Protein AF-Q4UJN3-F1 (afdb_monomer_lite)

Organism: Rickettsia felis (strain ATCC VR-1525 / URRWXCal2) (NCBI:txid315456)

Sequence (294 aa):
MFKRSLFILLLLAASLVKAEIIEVDSLNKIKQDFKENYNKNYVPQDLLVVTVLDEFLFKSLVPIGEQIDKDIYLTLTPLLRNINKNSKAIYIDQLILTNDSYKKELQESDFPNFVNEMSNSKIPIIAVNDGFTGNFNNIPKFEIWFADYLKKNFNIDFSNSFPNNNYIIFNNLDSFANTYPVFYKGILTSNNISKAEMMLNFLIQVGFMPKAFIIISNNIELLKSMEFQLNSYSSNILFIGYHYNNKNTPENKDAAYYTKIINDLISQINKIKRNNPPLKTNKIKDKNPYDKNQ

Foldseek 3Di:
DPDPDDDPPPPPPPDPQLEDEAEDQDVVVVVVCCVPPVVVPDQQLLEEEEEECPVQFWDDPDPPDPQDDPVLNVLCVVLVVLLVPQPLNLQLVVVLVPDPVRDTDTPHLCVLVVQVVSLVSLRQYAYEYQHAFADKPPRGTSLVVVQVCCCPPRVHFNLSRCVVPQKDFPPVDDADLQGGWMRHRRYTHHRPNDRLVSVVVVCVVSVRDHQEYEYEDLDPVSLVSNSVVVVVVDVRYRYYHHNHDHPDNDDPDGSVVVVVVSVVSSVVSVVMDDDHPHHDPDPDDDDDPPPPPD

Radius of gyration: 21.92 Å; chains: 1; bounding box: 83×50×48 Å

Secondary structure (DSSP, 8-state):
-----SSSTTSS-S----EEEEEES-HHHHHHHIIIIIHHHS-GGGEEEEEE-TTTSB--SS--STTS-HHHHHHHHHHHHHHHH-GGGGGHHHHHHH-TTS---BSSTTHHHHHHHHHHTT--EEEEE----S-BTTBS-HHHHHHHHHHHHH----TTS-GGGSEEE-TTSPPBTTB--EEETTEEE-TTS-HHHHHHHHHHHHT---SEEEEEES-HHHHHHHHHHHHHH-TTPEEEEEEE---PPPP---HHHHHHHHHHHHHHHHH----PPPPP--------TT----

Structure (mmCIF, N/CA/C/O backbone):
data_AF-Q4UJN3-F1
#
_entry.id   AF-Q4UJN3-F1
#
loop_
_atom_site.group_PDB
_atom_site.id
_atom_site.type_symbol
_atom_site.label_atom_id
_atom_site.label_alt_id
_atom_site.label_comp_id
_atom_site.label_asym_id
_atom_site.label_entity_id
_atom_site.label_seq_id
_atom_site.pdbx_PDB_ins_code
_atom_site.Cartn_x
_atom_site.Cartn_y
_atom_site.Cartn_z
_atom_site.occupancy
_atom_site.B_iso_or_equiv
_atom_site.auth_seq_id
_atom_site.auth_comp_id
_atom_site.auth_asym_id
_atom_site.auth_atom_id
_atom_site.pdbx_PDB_model_num
ATOM 1 N N . MET A 1 1 ? -61.832 -8.558 23.904 1.00 43.41 1 MET A N 1
ATOM 2 C CA . MET A 1 1 ? -61.107 -9.403 22.924 1.00 43.41 1 MET A CA 1
ATOM 3 C C . MET A 1 1 ? -60.319 -8.496 21.975 1.00 43.41 1 MET A C 1
ATOM 5 O O . MET A 1 1 ? -60.815 -8.146 20.914 1.00 43.41 1 MET A O 1
ATOM 9 N N . PHE A 1 2 ? -59.121 -8.048 22.363 1.00 40.72 2 PHE A N 1
ATOM 10 C CA . PHE A 1 2 ? -58.248 -7.290 21.457 1.00 40.72 2 PHE A CA 1
ATOM 11 C C . PHE A 1 2 ? -57.531 -8.280 20.536 1.00 40.72 2 PHE A C 1
ATOM 13 O O . PHE A 1 2 ? -56.656 -9.025 20.979 1.00 40.72 2 PHE A O 1
ATOM 20 N N . LYS A 1 3 ? -57.949 -8.336 19.266 1.00 43.28 3 LYS A N 1
ATOM 21 C CA . LYS A 1 3 ? -57.297 -9.145 18.233 1.00 43.28 3 LYS A CA 1
ATOM 22 C C . LYS A 1 3 ? -55.912 -8.560 17.943 1.00 43.28 3 LYS A C 1
ATOM 24 O O . LYS A 1 3 ? -55.761 -7.609 17.187 1.00 43.28 3 LYS A O 1
ATOM 29 N N . ARG A 1 4 ? -54.912 -9.153 18.596 1.00 45.84 4 ARG A N 1
ATOM 30 C CA . ARG A 1 4 ? -53.492 -9.098 18.247 1.00 45.84 4 ARG A CA 1
ATOM 31 C C . ARG A 1 4 ? -53.293 -9.762 16.887 1.00 45.84 4 ARG A C 1
ATOM 33 O O . ARG A 1 4 ? -53.160 -10.977 16.822 1.00 45.84 4 ARG A O 1
ATOM 40 N N . SER A 1 5 ? -53.254 -8.989 15.817 1.00 49.41 5 SER A N 1
ATOM 41 C CA . SER A 1 5 ? -52.600 -9.417 14.580 1.00 49.41 5 SER A CA 1
ATOM 42 C C . SER A 1 5 ? -52.475 -8.224 13.651 1.00 49.41 5 SER A C 1
ATOM 44 O O . SER A 1 5 ? -53.474 -7.554 13.417 1.00 49.41 5 SER A O 1
ATOM 46 N N . LEU A 1 6 ? -51.276 -8.054 13.090 1.00 49.97 6 LEU A N 1
ATOM 47 C CA . LEU A 1 6 ? -50.942 -7.239 11.914 1.00 49.97 6 LEU A CA 1
ATOM 48 C C . LEU A 1 6 ? -50.109 -5.966 12.153 1.00 49.97 6 LEU A C 1
ATOM 50 O O . LEU A 1 6 ? -50.375 -4.931 11.560 1.00 49.97 6 LEU A O 1
ATOM 54 N N . PHE A 1 7 ? 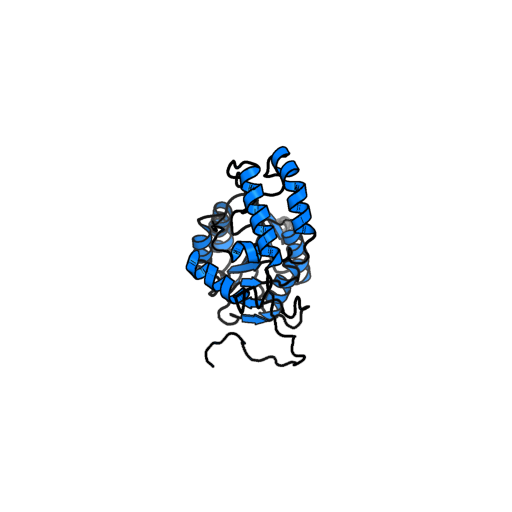-49.037 -6.063 12.947 1.00 49.84 7 PHE A N 1
ATOM 55 C CA . PHE A 1 7 ? -47.928 -5.091 12.876 1.00 49.84 7 PHE A CA 1
ATOM 56 C C . PHE A 1 7 ? -46.528 -5.734 12.864 1.00 49.84 7 PHE A C 1
ATOM 58 O O . PHE A 1 7 ? -45.542 -5.081 13.177 1.00 49.84 7 PHE A O 1
ATOM 65 N N . ILE A 1 8 ? -46.414 -7.018 12.495 1.00 52.91 8 ILE A N 1
ATOM 66 C CA . ILE A 1 8 ? -45.109 -7.711 12.407 1.00 52.91 8 ILE A CA 1
ATOM 67 C C . ILE A 1 8 ? -44.553 -7.741 10.968 1.00 52.91 8 ILE A C 1
ATOM 69 O O . ILE A 1 8 ? -43.403 -8.106 10.760 1.00 52.91 8 ILE A O 1
ATOM 73 N N . LEU A 1 9 ? -45.295 -7.274 9.957 1.00 49.09 9 LEU A N 1
ATOM 74 C CA . LEU A 1 9 ? -44.853 -7.382 8.557 1.00 49.09 9 LEU A CA 1
ATOM 75 C C . LEU A 1 9 ? -44.182 -6.129 7.962 1.00 49.09 9 LEU A C 1
ATOM 77 O O . LEU A 1 9 ? -44.129 -6.008 6.744 1.00 49.09 9 LEU A O 1
ATOM 81 N N . LEU A 1 10 ? -43.655 -5.212 8.783 1.00 47.06 10 LEU A N 1
ATOM 82 C CA . LEU A 1 10 ? -42.795 -4.116 8.292 1.00 47.06 10 LEU A CA 1
ATOM 83 C C . LEU A 1 10 ? -41.311 -4.266 8.683 1.00 47.06 10 LEU A C 1
ATOM 85 O O . LEU A 1 10 ? -40.503 -3.402 8.365 1.00 47.06 10 LEU A O 1
ATOM 89 N N . LEU A 1 11 ? -40.939 -5.365 9.351 1.00 48.44 11 LEU A N 1
ATOM 90 C CA . LEU A 1 11 ? -39.581 -5.607 9.867 1.00 48.44 11 LEU A CA 1
ATOM 91 C C . LEU A 1 11 ? -38.663 -6.399 8.914 1.00 48.44 11 LEU A C 1
ATOM 93 O O . LEU A 1 11 ? -37.524 -6.674 9.268 1.00 48.44 11 LEU A O 1
ATOM 97 N N . LEU A 1 12 ? -39.119 -6.759 7.709 1.00 49.16 12 LEU A N 1
ATOM 98 C CA . LEU A 1 12 ? -38.368 -7.632 6.787 1.00 49.16 12 LEU A CA 1
ATOM 99 C C . LEU A 1 12 ? -37.711 -6.922 5.591 1.00 49.16 12 LEU A C 1
ATOM 101 O O . LEU A 1 12 ? -37.126 -7.591 4.747 1.00 49.16 12 LEU A O 1
ATOM 105 N N . ALA A 1 13 ? -37.756 -5.589 5.526 1.00 45.84 13 ALA A N 1
ATOM 106 C CA . ALA A 1 13 ? -37.106 -4.826 4.454 1.00 45.84 13 ALA A CA 1
ATOM 107 C C . ALA A 1 13 ? -36.131 -3.749 4.957 1.00 45.84 13 ALA A C 1
ATOM 109 O O . ALA A 1 13 ? -35.743 -2.878 4.182 1.00 45.84 13 ALA A O 1
ATOM 110 N N . ALA A 1 14 ? -35.688 -3.816 6.220 1.00 50.25 14 ALA A N 1
ATOM 111 C CA . ALA A 1 14 ? -34.415 -3.197 6.579 1.00 50.25 14 ALA A CA 1
ATOM 112 C C . ALA A 1 14 ? -33.335 -4.006 5.855 1.00 50.25 14 ALA A C 1
ATOM 114 O O . ALA A 1 14 ? -32.912 -5.069 6.306 1.00 50.25 14 ALA A O 1
ATOM 115 N N . SER A 1 15 ? -33.025 -3.551 4.647 1.00 51.31 15 SER A N 1
ATOM 116 C CA . SER A 1 15 ? -31.989 -4.058 3.768 1.00 51.31 15 SER A CA 1
ATOM 117 C C . SER A 1 15 ? -30.767 -4.451 4.586 1.00 51.31 15 SER A C 1
ATOM 119 O O . SER A 1 15 ? -30.144 -3.603 5.225 1.00 51.31 15 SER A O 1
ATOM 121 N N . LEU A 1 16 ? -30.439 -5.742 4.562 1.00 60.53 16 LEU A N 1
ATOM 122 C CA . LEU A 1 16 ? -29.159 -6.289 4.998 1.00 60.53 16 LEU A CA 1
ATOM 123 C C . LEU A 1 16 ? -28.068 -5.747 4.060 1.00 60.53 16 LEU A C 1
ATOM 125 O O . LEU A 1 16 ? -27.527 -6.497 3.250 1.00 60.53 16 LEU A O 1
ATOM 129 N N . VAL A 1 17 ? -27.796 -4.441 4.091 1.00 63.06 17 VAL A N 1
ATOM 130 C CA . VAL A 1 17 ? -26.653 -3.858 3.389 1.00 63.06 17 VAL A CA 1
ATOM 131 C C . VAL A 1 17 ? -25.425 -4.428 4.085 1.00 63.06 17 VAL A C 1
ATOM 133 O O . VAL A 1 17 ? -25.071 -4.020 5.185 1.00 63.06 17 VAL A O 1
ATOM 136 N N . LYS A 1 18 ? -24.858 -5.480 3.490 1.00 83.44 18 LYS A N 1
ATOM 137 C CA . LYS A 1 18 ? -23.637 -6.146 3.965 1.00 83.44 18 LYS A CA 1
ATOM 138 C C . LYS A 1 18 ? -22.380 -5.506 3.402 1.00 83.44 18 LYS A C 1
ATOM 140 O O . LYS A 1 18 ? -21.288 -5.827 3.851 1.00 83.44 18 LYS A O 1
ATOM 145 N N . ALA A 1 19 ? -22.547 -4.637 2.418 1.00 89.69 19 ALA A N 1
ATOM 146 C CA . ALA A 1 19 ? -21.474 -3.959 1.742 1.00 89.69 19 ALA A CA 1
ATOM 147 C C . ALA A 1 19 ? -21.943 -2.580 1.298 1.00 89.69 19 ALA A C 1
ATOM 149 O O . ALA A 1 19 ? -23.032 -2.446 0.740 1.00 89.69 19 ALA A O 1
ATOM 150 N N . GLU A 1 20 ? -21.112 -1.575 1.528 1.00 94.31 20 GLU A N 1
ATOM 151 C CA . GLU A 1 20 ? -21.306 -0.236 0.992 1.00 94.31 20 GLU A CA 1
ATOM 152 C C . GLU A 1 20 ? -19.963 0.310 0.510 1.00 94.31 20 GLU A C 1
ATOM 154 O O . GLU A 1 20 ? -18.938 0.131 1.170 1.00 94.31 20 GLU A O 1
ATOM 159 N N . ILE A 1 21 ? -19.963 0.976 -0.646 1.00 96.12 21 ILE A N 1
ATOM 160 C CA . ILE A 1 21 ? -18.812 1.737 -1.128 1.00 96.12 21 ILE A CA 1
ATOM 161 C C . ILE A 1 21 ? -19.204 3.211 -1.173 1.00 96.12 21 ILE A C 1
ATOM 163 O O . ILE A 1 21 ? -20.101 3.599 -1.919 1.00 96.12 21 ILE A O 1
ATOM 167 N N . ILE A 1 22 ? -18.514 4.023 -0.379 1.00 95.88 22 ILE A N 1
ATOM 168 C CA . ILE A 1 22 ? -18.793 5.439 -0.155 1.00 95.88 22 ILE A CA 1
ATOM 169 C C . ILE A 1 22 ? -17.683 6.255 -0.812 1.00 95.88 22 ILE A C 1
ATOM 171 O O . ILE A 1 22 ? -16.506 6.084 -0.492 1.00 95.88 22 ILE A O 1
ATOM 175 N N . GLU A 1 23 ? -18.037 7.163 -1.719 1.00 95.62 23 GLU A N 1
ATOM 176 C CA . GLU A 1 23 ? -17.069 8.113 -2.269 1.00 95.62 23 GLU A CA 1
ATOM 177 C C . GLU A 1 23 ? -16.783 9.232 -1.260 1.00 95.62 23 GLU A C 1
ATOM 179 O O . GLU A 1 23 ? -17.694 9.860 -0.716 1.00 95.62 23 GLU A O 1
ATOM 184 N N . VAL A 1 24 ? -15.501 9.496 -1.019 1.00 94.75 24 VAL A N 1
ATOM 185 C CA . VAL A 1 24 ? -15.031 10.555 -0.122 1.00 94.75 24 VAL A CA 1
ATOM 186 C C . VAL A 1 24 ? -13.855 11.295 -0.749 1.00 94.75 24 VAL A C 1
ATOM 188 O O . VAL A 1 24 ? -13.033 10.713 -1.447 1.00 94.75 24 VAL A O 1
ATOM 191 N N . ASP A 1 25 ? -13.756 12.591 -0.475 1.00 90.44 25 ASP A N 1
ATOM 192 C CA . ASP A 1 25 ? -12.706 13.483 -0.990 1.00 90.44 25 ASP A CA 1
ATOM 193 C C . ASP A 1 25 ? -11.692 13.904 0.087 1.00 90.44 25 ASP A C 1
ATOM 195 O O . ASP A 1 25 ? -10.735 14.615 -0.210 1.00 90.44 25 ASP A O 1
ATOM 199 N N . SER A 1 26 ? -11.918 13.506 1.342 1.00 92.19 26 SER A N 1
ATOM 200 C CA . SER A 1 26 ? -11.125 13.947 2.486 1.00 92.19 26 SER A CA 1
ATOM 201 C C . SER A 1 26 ? -11.185 12.963 3.646 1.00 92.19 26 SER A C 1
ATOM 203 O O . SER A 1 26 ? -12.214 12.339 3.927 1.00 92.19 26 SER A O 1
ATOM 205 N N . LEU A 1 27 ? -10.078 12.874 4.382 1.00 93.50 27 LEU A N 1
ATOM 206 C CA . LEU A 1 27 ? -9.971 12.038 5.577 1.00 93.50 27 LEU A CA 1
ATOM 207 C C . LEU A 1 27 ? -10.912 12.499 6.704 1.00 93.50 27 LEU A C 1
ATOM 209 O O . LEU A 1 27 ? -11.359 11.694 7.522 1.00 93.50 27 LEU A O 1
ATOM 213 N N . ASN A 1 28 ? -11.266 13.785 6.728 1.00 93.56 28 ASN A N 1
ATOM 214 C CA . ASN A 1 28 ? -12.187 14.352 7.713 1.00 93.56 28 ASN A CA 1
ATOM 215 C C . ASN A 1 28 ? -13.597 13.757 7.626 1.00 93.56 28 ASN A C 1
ATOM 217 O O . ASN A 1 28 ? -14.207 13.513 8.667 1.00 93.56 28 ASN A O 1
ATOM 221 N N . LYS A 1 29 ? -14.097 13.470 6.416 1.00 93.44 29 LYS A N 1
ATOM 222 C CA . LYS A 1 29 ? -15.395 12.798 6.237 1.00 93.44 29 LYS A CA 1
ATOM 223 C C . LYS A 1 29 ? -15.379 11.396 6.840 1.00 93.44 29 LYS A C 1
ATOM 225 O O . LYS A 1 29 ? -16.303 11.028 7.556 1.00 93.44 29 LYS A O 1
ATOM 230 N N . ILE A 1 30 ? -14.284 10.663 6.640 1.00 95.94 30 ILE A N 1
ATOM 231 C CA . ILE A 1 30 ? -14.081 9.343 7.248 1.00 95.94 30 ILE A CA 1
ATOM 232 C C . ILE A 1 30 ? -14.065 9.473 8.779 1.00 95.94 30 ILE A C 1
ATOM 234 O O . ILE A 1 30 ? -14.809 8.783 9.467 1.00 95.94 30 ILE A O 1
ATOM 238 N N . LYS A 1 31 ? -13.288 10.412 9.340 1.00 95.56 31 LYS A N 1
ATOM 239 C CA . LYS A 1 31 ? -13.258 10.668 10.795 1.00 95.56 31 LYS A CA 1
ATOM 240 C C . LYS A 1 31 ? -14.639 10.971 11.378 1.00 95.56 31 LYS A C 1
ATOM 242 O O . LYS A 1 31 ? -14.952 10.512 12.478 1.00 95.56 31 LYS A O 1
ATOM 247 N N . GLN A 1 32 ? -15.439 11.771 10.679 1.00 95.12 32 GLN A N 1
ATOM 248 C CA . GLN A 1 32 ? -16.797 12.096 11.098 1.00 95.12 32 GLN A CA 1
ATOM 249 C C . GLN A 1 32 ? -17.674 10.841 11.125 1.00 95.12 32 GLN A C 1
ATOM 251 O O . GLN A 1 32 ? -18.329 10.591 12.135 1.00 95.12 32 GLN A O 1
ATOM 256 N N . ASP A 1 33 ? -17.601 10.008 10.087 1.00 94.94 33 ASP A N 1
ATOM 257 C CA . ASP A 1 33 ? -18.363 8.761 10.007 1.00 94.94 33 ASP A CA 1
ATOM 258 C C . ASP A 1 33 ? -18.010 7.785 11.149 1.00 94.94 33 ASP A C 1
ATOM 260 O O . ASP A 1 33 ? -18.888 7.221 11.804 1.00 94.94 33 ASP A O 1
ATOM 264 N N . PHE A 1 34 ? -16.729 7.682 11.523 1.00 94.94 34 PHE A N 1
ATOM 265 C CA . PHE A 1 34 ? -16.321 6.930 12.719 1.00 94.94 34 PHE A CA 1
ATOM 266 C C . PHE A 1 34 ? -16.949 7.444 14.010 1.00 94.94 34 PHE A C 1
ATOM 268 O O . PHE A 1 34 ? -17.402 6.646 14.832 1.00 94.94 34 PHE A O 1
ATOM 275 N N . LYS A 1 35 ? -17.010 8.762 14.202 1.00 92.81 35 LYS A N 1
ATOM 276 C CA . LYS A 1 35 ? -17.623 9.356 15.399 1.00 92.81 35 LYS A CA 1
ATOM 277 C C . LYS A 1 35 ? -19.137 9.166 15.419 1.00 92.81 35 LYS A C 1
ATOM 279 O O . LYS A 1 35 ? -19.718 8.981 16.490 1.00 92.81 35 LYS A O 1
ATOM 284 N N . GLU A 1 36 ? -19.779 9.246 14.262 1.00 92.56 36 GLU A N 1
ATOM 285 C CA . GLU A 1 36 ? -21.233 9.235 14.155 1.00 92.56 36 GLU A CA 1
ATOM 286 C C . GLU A 1 36 ? -21.818 7.825 14.146 1.00 92.56 36 GLU A C 1
ATOM 288 O O . GLU A 1 36 ? -22.835 7.622 14.816 1.00 92.56 36 GLU A O 1
ATOM 293 N N . ASN A 1 37 ? -21.146 6.878 13.482 1.00 91.75 37 ASN A N 1
ATOM 294 C CA . ASN A 1 37 ? -21.685 5.562 13.154 1.00 91.75 37 ASN A CA 1
ATOM 295 C C . ASN A 1 37 ? -20.882 4.400 13.753 1.00 91.75 37 ASN A C 1
ATOM 297 O O . ASN A 1 37 ? -21.481 3.544 14.403 1.00 91.75 37 ASN A O 1
ATOM 301 N N . TYR A 1 38 ? -19.553 4.339 13.623 1.00 93.62 38 TYR A N 1
ATOM 302 C CA . TYR A 1 38 ? -18.825 3.144 14.093 1.00 93.62 38 TYR A CA 1
ATOM 303 C C . TYR A 1 38 ? -18.608 3.130 15.609 1.00 93.62 38 TYR A C 1
ATOM 305 O O . TYR A 1 38 ? -18.984 2.165 16.273 1.00 93.62 38 TYR A O 1
ATOM 313 N N . ASN A 1 39 ? -18.105 4.223 16.186 1.00 90.94 39 ASN A N 1
ATOM 314 C CA . ASN A 1 39 ? -17.771 4.294 17.615 1.00 90.94 39 ASN A CA 1
ATOM 315 C C . ASN A 1 39 ? -18.992 4.170 18.540 1.00 90.94 39 ASN A C 1
ATOM 317 O O . ASN A 1 39 ? -18.838 3.878 19.724 1.00 90.94 39 ASN A O 1
ATOM 321 N N . LYS A 1 40 ? -20.203 4.416 18.024 1.00 91.06 40 LYS A N 1
ATOM 322 C CA . LYS A 1 40 ? -21.454 4.274 18.786 1.00 91.06 40 LYS A CA 1
ATOM 323 C C . LYS A 1 40 ? -22.043 2.869 18.712 1.00 91.06 40 LYS A C 1
ATOM 325 O O . LYS A 1 40 ? -22.718 2.456 19.650 1.00 91.06 40 LYS A O 1
ATOM 330 N N . ASN A 1 41 ? -21.817 2.163 17.605 1.00 92.44 41 ASN A N 1
ATOM 331 C CA . ASN A 1 41 ? -22.517 0.917 17.293 1.00 92.44 41 ASN A CA 1
ATOM 332 C C . ASN A 1 41 ? -21.636 -0.333 17.435 1.00 92.44 41 ASN A C 1
ATOM 334 O O . ASN A 1 41 ? -22.164 -1.442 17.495 1.00 92.44 41 ASN A O 1
ATOM 338 N N . TYR A 1 42 ? -20.314 -0.169 17.522 1.00 95.62 42 TYR A N 1
ATOM 339 C CA . TYR A 1 42 ? -19.355 -1.267 17.614 1.00 95.62 42 TYR A CA 1
ATOM 340 C C . TYR A 1 42 ? -18.405 -1.068 18.791 1.00 95.62 42 TYR A C 1
ATOM 342 O O . TYR A 1 42 ? -17.971 0.048 19.079 1.00 95.62 42 TYR A O 1
ATOM 350 N N . VAL A 1 43 ? -18.033 -2.166 19.456 1.00 96.44 43 VAL A N 1
ATOM 351 C CA . VAL A 1 43 ? -16.858 -2.141 20.335 1.00 96.44 43 VAL A CA 1
ATOM 352 C C . VAL A 1 43 ? -15.587 -2.162 19.477 1.00 96.44 43 VAL A C 1
ATOM 354 O O . VAL A 1 43 ? -15.611 -2.740 18.392 1.00 96.44 43 VAL A O 1
ATOM 357 N N . PRO A 1 44 ? -14.456 -1.587 19.925 1.00 96.25 44 PRO A N 1
ATOM 358 C CA . PRO A 1 44 ? -13.271 -1.438 19.075 1.00 96.25 44 PRO A CA 1
ATOM 359 C C . PRO A 1 44 ? -12.760 -2.734 18.429 1.00 96.25 44 PRO A C 1
ATOM 361 O O . PRO A 1 44 ? -12.318 -2.713 17.287 1.00 96.25 44 PRO A O 1
ATOM 364 N N . GLN A 1 45 ? -12.854 -3.870 19.128 1.00 95.12 45 GLN A N 1
ATOM 365 C CA . GLN A 1 45 ? -12.399 -5.176 18.627 1.00 95.12 45 GLN A CA 1
ATOM 366 C C . GLN A 1 45 ? -13.307 -5.774 17.542 1.00 95.12 45 GLN A C 1
ATOM 368 O O . GLN A 1 45 ? -12.898 -6.713 16.865 1.00 95.12 45 GLN A O 1
ATOM 373 N N . ASP A 1 46 ? -14.519 -5.244 17.365 1.00 96.81 46 ASP A N 1
ATOM 374 C CA . ASP A 1 46 ? -15.420 -5.648 16.284 1.00 96.81 46 ASP A CA 1
ATOM 375 C C . ASP A 1 46 ? -15.040 -5.002 14.939 1.00 96.81 46 ASP A C 1
ATOM 377 O O . ASP A 1 46 ? -15.619 -5.349 13.909 1.00 96.81 46 ASP A O 1
ATOM 381 N N . LEU A 1 47 ? -14.096 -4.059 14.934 1.00 98.00 47 LEU A N 1
ATOM 382 C CA . LEU A 1 47 ? -13.700 -3.287 13.762 1.00 98.00 47 LEU A CA 1
ATOM 383 C C . LEU A 1 47 ? -12.308 -3.703 13.275 1.00 98.00 47 LEU A C 1
ATOM 385 O O . LEU A 1 47 ? -11.429 -4.046 14.065 1.00 98.00 47 LEU A O 1
ATOM 389 N N . LEU A 1 48 ? -12.085 -3.601 11.967 1.00 98.12 48 LEU A N 1
ATOM 390 C CA . LEU A 1 48 ? -10.748 -3.538 11.381 1.00 98.12 48 LEU A CA 1
ATOM 391 C C . LEU A 1 48 ? -10.717 -2.477 10.297 1.00 98.12 48 LEU A C 1
ATOM 393 O O . LEU A 1 48 ? -11.487 -2.537 9.340 1.00 98.12 48 LEU A O 1
ATOM 397 N N . VAL A 1 49 ? -9.790 -1.539 10.444 1.00 98.44 49 VAL A N 1
ATOM 398 C CA . VAL A 1 49 ? -9.524 -0.495 9.460 1.00 98.44 49 VAL A CA 1
ATOM 399 C C . VAL A 1 49 ? -8.285 -0.873 8.662 1.00 98.44 49 VAL A C 1
ATOM 401 O O . VAL A 1 49 ? -7.242 -1.189 9.235 1.00 98.44 49 VAL A O 1
ATOM 404 N N . VAL A 1 50 ? -8.379 -0.822 7.338 1.00 98.56 50 VAL A N 1
ATOM 405 C CA . VAL A 1 50 ? -7.255 -1.059 6.434 1.00 98.56 50 VAL A CA 1
ATOM 406 C C . VAL A 1 50 ? -7.045 0.154 5.541 1.00 98.56 50 VAL A C 1
ATOM 408 O O . VAL A 1 50 ? -7.922 0.517 4.760 1.00 98.56 50 VAL A O 1
ATOM 411 N N . THR A 1 51 ? -5.869 0.775 5.619 1.00 98.12 51 THR A N 1
ATOM 412 C CA . THR A 1 51 ? -5.492 1.858 4.700 1.00 98.12 51 THR A CA 1
ATOM 413 C C . THR A 1 51 ? -4.587 1.321 3.603 1.00 98.12 51 THR A C 1
ATOM 415 O O . THR A 1 51 ? -3.485 0.838 3.878 1.00 98.12 51 THR A O 1
ATOM 418 N N . VAL A 1 52 ? -5.023 1.431 2.354 1.00 97.62 52 VAL A N 1
ATOM 419 C CA . VAL A 1 52 ? -4.163 1.168 1.196 1.00 97.62 52 VAL A CA 1
ATOM 420 C C . VAL A 1 52 ? -3.237 2.367 1.038 1.00 97.62 52 VAL A C 1
ATOM 422 O O . VAL A 1 52 ? -3.722 3.479 0.882 1.00 97.62 52 VAL A O 1
ATOM 425 N N . LEU A 1 53 ? -1.922 2.167 1.146 1.00 96.44 53 LEU A N 1
ATOM 426 C CA . LEU A 1 53 ? -0.958 3.276 1.162 1.00 96.44 53 LEU A CA 1
ATOM 427 C C . LEU A 1 53 ? -0.581 3.765 -0.237 1.00 96.44 53 LEU A C 1
ATOM 429 O O . LEU A 1 53 ? -0.234 4.937 -0.389 1.00 96.44 53 LEU A O 1
ATOM 433 N N . ASP A 1 54 ? -0.629 2.881 -1.234 1.00 91.94 54 ASP A N 1
ATOM 434 C CA . ASP A 1 54 ? -0.277 3.213 -2.617 1.00 91.94 54 ASP A CA 1
ATOM 435 C C . ASP A 1 54 ? -1.208 4.313 -3.132 1.00 91.94 54 ASP A C 1
ATOM 437 O O . ASP A 1 54 ? -2.420 4.229 -2.938 1.00 91.94 54 ASP A O 1
ATOM 441 N N . GLU A 1 55 ? -0.635 5.361 -3.730 1.00 86.44 55 GLU A N 1
ATOM 442 C CA . GLU A 1 55 ? -1.344 6.541 -4.266 1.00 86.44 55 GLU A CA 1
ATOM 443 C C . GLU A 1 55 ? -2.217 7.334 -3.263 1.00 86.44 55 GLU A C 1
ATOM 445 O O . GLU A 1 55 ? -2.759 8.384 -3.603 1.00 86.44 55 GLU A O 1
ATOM 450 N N . PHE A 1 56 ? -2.317 6.883 -2.012 1.00 90.88 56 PHE A N 1
ATOM 451 C CA . PHE A 1 56 ? -3.049 7.543 -0.933 1.00 90.88 56 PHE A CA 1
ATOM 452 C C . PHE A 1 56 ? -2.120 8.275 0.037 1.00 90.88 56 PHE A C 1
ATOM 454 O O . PHE A 1 56 ? -2.447 9.361 0.503 1.00 90.88 56 PHE A O 1
ATOM 461 N N . LEU A 1 57 ? -0.971 7.682 0.382 1.00 94.12 57 LEU A N 1
ATOM 462 C CA . LEU A 1 57 ? -0.150 8.163 1.492 1.00 94.12 57 LEU A CA 1
ATOM 463 C C . LEU A 1 57 ? 0.627 9.439 1.149 1.00 94.12 57 LEU A C 1
ATOM 465 O O . LEU A 1 57 ? 0.604 10.404 1.914 1.00 94.12 57 LEU A O 1
ATOM 469 N N . PHE A 1 58 ? 1.339 9.434 0.022 1.00 92.75 58 PHE A N 1
ATOM 470 C CA . PHE A 1 58 ? 2.214 10.527 -0.397 1.00 92.75 58 PHE A CA 1
ATOM 471 C C . PHE A 1 58 ? 1.696 11.193 -1.667 1.00 92.75 58 PHE A C 1
ATOM 473 O O . PHE A 1 58 ? 1.166 10.523 -2.552 1.00 92.75 58 PHE A O 1
ATOM 480 N N . LYS A 1 59 ? 1.927 12.503 -1.790 1.00 89.75 59 LYS A N 1
ATOM 481 C CA . LYS A 1 59 ? 1.716 13.221 -3.049 1.00 89.75 59 LYS A CA 1
ATOM 482 C C . LYS A 1 59 ? 2.590 12.622 -4.149 1.00 89.75 59 LYS A C 1
ATOM 484 O O . LYS A 1 59 ? 3.765 12.320 -3.920 1.00 89.75 59 LYS A O 1
ATOM 489 N N . SER A 1 60 ? 2.036 12.509 -5.354 1.00 86.81 60 SER A N 1
ATOM 490 C CA . SER A 1 60 ? 2.791 12.010 -6.503 1.00 86.81 60 SER A CA 1
ATOM 491 C C . SER A 1 60 ? 3.923 12.965 -6.894 1.00 86.81 60 SER A C 1
ATOM 493 O O . SER A 1 60 ? 3.723 14.174 -7.014 1.00 86.81 60 SER A O 1
ATOM 495 N N . LEU A 1 61 ? 5.112 12.405 -7.140 1.00 85.88 61 LEU A N 1
ATOM 496 C CA . LEU A 1 61 ? 6.275 13.144 -7.641 1.00 85.88 61 LEU A CA 1
ATOM 497 C C . LEU A 1 61 ? 6.067 13.629 -9.088 1.00 85.88 61 LEU A C 1
ATOM 499 O O . LEU A 1 61 ? 6.534 14.704 -9.462 1.00 85.88 61 LEU A O 1
ATOM 503 N N . VAL A 1 62 ? 5.372 12.826 -9.900 1.00 81.19 62 VAL A N 1
ATOM 504 C CA . VAL A 1 62 ? 4.966 13.162 -11.268 1.00 81.19 62 VAL A CA 1
ATOM 505 C C . VAL A 1 62 ? 3.484 12.802 -11.402 1.00 81.19 62 VAL A C 1
ATOM 507 O O . VAL A 1 62 ? 3.160 11.615 -11.443 1.00 81.19 62 VAL A O 1
ATOM 510 N N . PRO A 1 63 ? 2.565 13.778 -11.462 1.00 75.62 63 PRO A N 1
ATOM 511 C CA . PRO A 1 63 ? 1.155 13.492 -11.687 1.00 75.62 63 PRO A CA 1
ATOM 512 C C . PRO A 1 63 ? 0.999 13.010 -13.133 1.00 75.62 63 PRO A C 1
ATOM 514 O O . PRO A 1 63 ? 1.045 13.804 -14.063 1.00 75.62 63 PRO A O 1
ATOM 517 N N . ILE A 1 64 ? 0.905 11.700 -13.354 1.00 67.88 64 ILE A N 1
ATOM 518 C CA . ILE A 1 64 ? 0.687 11.118 -14.686 1.00 67.88 64 ILE A CA 1
ATOM 519 C C . ILE A 1 64 ? -0.813 10.840 -14.848 1.00 67.88 64 ILE A C 1
ATOM 521 O O . ILE A 1 64 ? -1.467 10.415 -13.901 1.00 67.88 64 ILE A O 1
ATOM 525 N N . GLY A 1 65 ? -1.357 11.056 -16.050 1.00 66.94 65 GLY A N 1
ATOM 526 C CA . GLY A 1 65 ? -2.757 10.762 -16.386 1.00 66.94 65 GLY A CA 1
ATOM 527 C C . GLY A 1 65 ? -3.605 12.022 -16.550 1.00 66.94 65 GLY A C 1
ATOM 528 O O . GLY A 1 65 ? -3.120 13.027 -17.057 1.00 66.94 65 GLY A O 1
ATOM 529 N N . GLU A 1 66 ? -4.868 11.979 -16.121 1.00 61.06 66 GLU A N 1
ATOM 530 C CA . GLU A 1 66 ? -5.832 13.090 -16.276 1.00 61.06 66 GLU A CA 1
ATOM 531 C C . GLU A 1 66 ? -5.443 14.370 -15.521 1.00 61.06 66 GLU A C 1
ATOM 533 O O . GLU A 1 66 ? -6.039 15.423 -15.722 1.00 61.06 66 GLU A O 1
ATOM 538 N N . GLN A 1 67 ? -4.445 14.282 -14.644 1.00 70.56 67 GLN A N 1
ATOM 539 C CA . GLN A 1 67 ? -3.982 15.404 -13.840 1.00 70.56 67 GLN A CA 1
ATOM 540 C C . GLN A 1 67 ? -2.984 16.300 -14.584 1.00 70.56 67 GLN A C 1
ATOM 542 O O . GLN A 1 67 ? -2.812 17.445 -14.192 1.00 70.56 67 GLN A O 1
ATOM 547 N N . ILE A 1 68 ? -2.319 15.824 -15.639 1.00 79.44 68 ILE A N 1
ATOM 548 C CA . ILE A 1 68 ? -1.305 16.613 -16.348 1.00 79.44 68 ILE A CA 1
ATOM 549 C C . ILE A 1 68 ? -1.864 17.212 -17.634 1.00 79.44 68 ILE A C 1
ATOM 551 O O . ILE A 1 68 ? -2.668 16.591 -18.329 1.00 79.44 68 ILE A O 1
ATOM 555 N N . ASP A 1 69 ? -1.410 18.420 -17.966 1.00 84.06 69 ASP A N 1
ATOM 556 C CA . ASP A 1 69 ? -1.727 19.041 -19.247 1.00 84.06 69 ASP A CA 1
ATOM 557 C C . ASP A 1 69 ? -1.343 18.113 -20.414 1.00 84.06 69 ASP A C 1
ATOM 559 O O . ASP A 1 69 ? -0.295 17.453 -20.402 1.00 84.06 69 ASP A O 1
ATOM 563 N N . LYS A 1 70 ? -2.205 18.057 -21.432 1.00 86.94 70 LYS A N 1
ATOM 564 C CA . LYS A 1 70 ? -2.051 17.148 -22.571 1.00 86.94 70 LYS A CA 1
ATOM 565 C C . LYS A 1 70 ? -0.747 17.389 -23.336 1.00 86.94 70 LYS A C 1
ATOM 567 O O . LYS A 1 70 ? -0.109 16.418 -23.746 1.00 86.94 70 LYS A O 1
ATOM 572 N N . ASP A 1 71 ? -0.334 18.639 -23.515 1.00 89.00 71 ASP A N 1
ATOM 573 C CA . ASP A 1 71 ? 0.882 18.985 -24.255 1.00 89.00 71 ASP A CA 1
ATOM 574 C C . ASP A 1 71 ? 2.130 18.613 -23.450 1.00 89.00 71 ASP A C 1
ATOM 576 O O . ASP A 1 71 ? 3.109 18.082 -23.995 1.00 89.00 71 ASP A O 1
ATOM 580 N N . ILE A 1 72 ? 2.069 18.784 -22.126 1.00 89.00 72 ILE A N 1
ATOM 581 C CA . ILE A 1 72 ? 3.106 18.279 -21.225 1.00 89.00 72 ILE A CA 1
ATOM 582 C C . ILE A 1 72 ? 3.174 16.747 -21.313 1.00 89.00 72 ILE A C 1
ATOM 584 O O . ILE A 1 72 ? 4.253 16.197 -21.537 1.00 89.00 72 ILE A O 1
ATOM 588 N N . TYR A 1 73 ? 2.047 16.035 -21.221 1.00 89.50 73 TYR A N 1
ATOM 589 C CA . TYR A 1 73 ? 2.016 14.570 -21.322 1.00 89.50 73 TYR A CA 1
ATOM 590 C C . TYR A 1 73 ? 2.609 14.050 -22.641 1.00 89.50 73 TYR A C 1
ATOM 592 O O . TYR A 1 73 ? 3.409 13.106 -22.645 1.00 89.50 73 TYR A O 1
ATOM 600 N N . LEU A 1 74 ? 2.261 14.675 -23.769 1.00 90.94 74 LEU A N 1
ATOM 601 C CA . LEU A 1 74 ? 2.813 14.324 -25.080 1.00 90.94 74 LEU A CA 1
ATOM 602 C C . LEU A 1 74 ? 4.333 14.522 -25.126 1.00 90.94 74 LEU A C 1
ATOM 604 O O . LEU A 1 74 ? 5.042 13.658 -25.644 1.00 90.94 74 LEU A O 1
ATOM 608 N N . THR A 1 75 ? 4.837 15.594 -24.510 1.00 91.81 75 THR A N 1
ATOM 609 C CA . THR A 1 75 ? 6.279 15.857 -24.382 1.00 91.81 75 THR A CA 1
ATOM 610 C C . THR A 1 75 ? 6.989 14.774 -23.562 1.00 91.81 75 THR A C 1
ATOM 612 O O . THR A 1 75 ? 8.086 14.340 -23.913 1.00 91.81 75 THR A O 1
ATOM 615 N N . LEU A 1 76 ? 6.357 14.283 -22.492 1.00 92.00 76 LEU A N 1
ATOM 616 C CA . LEU A 1 76 ? 6.939 13.271 -21.603 1.00 92.00 76 LEU A CA 1
ATOM 617 C C . LEU A 1 76 ? 6.796 11.833 -22.129 1.00 92.00 76 LEU A C 1
ATOM 619 O O . LEU A 1 76 ? 7.552 10.949 -21.720 1.00 92.00 76 LEU A O 1
ATOM 623 N N . THR A 1 77 ? 5.865 11.578 -23.053 1.00 92.56 77 THR A N 1
ATOM 624 C CA . THR A 1 77 ? 5.525 10.234 -23.555 1.00 92.56 77 THR A CA 1
ATOM 625 C C . THR A 1 77 ? 6.740 9.400 -24.003 1.00 92.56 77 THR A C 1
ATOM 627 O O . THR A 1 77 ? 6.819 8.228 -23.617 1.00 92.56 77 THR A O 1
ATOM 630 N N . PRO A 1 78 ? 7.717 9.923 -24.775 1.00 94.38 78 PRO A N 1
ATOM 631 C CA . PRO A 1 78 ? 8.898 9.146 -25.161 1.00 94.38 78 PRO A CA 1
ATOM 632 C C . PRO A 1 78 ? 9.734 8.681 -23.961 1.00 94.38 78 PRO A C 1
ATOM 634 O O . PRO A 1 78 ? 10.230 7.553 -23.955 1.00 94.38 78 PRO A O 1
ATOM 637 N N . LEU A 1 79 ? 9.852 9.522 -22.930 1.00 93.62 79 LEU A N 1
ATOM 638 C CA . LEU A 1 79 ? 10.600 9.207 -21.715 1.00 93.62 79 LEU A CA 1
ATOM 639 C C . LEU A 1 79 ? 9.852 8.189 -20.845 1.00 93.62 79 LEU A C 1
ATOM 641 O O . LEU A 1 79 ? 10.456 7.224 -20.379 1.00 93.62 79 LEU A O 1
ATOM 645 N N . LEU A 1 80 ? 8.531 8.340 -20.700 1.00 92.31 80 LEU A N 1
ATOM 646 C CA . LEU A 1 80 ? 7.684 7.371 -19.993 1.00 92.31 80 LEU A CA 1
ATOM 647 C C . LEU A 1 80 ? 7.740 5.986 -20.656 1.00 92.31 80 LEU A C 1
ATOM 649 O O . LEU A 1 80 ? 7.865 4.967 -19.980 1.00 92.31 80 LEU A O 1
ATOM 653 N N . ARG A 1 81 ? 7.753 5.928 -21.995 1.00 93.38 81 ARG A N 1
ATOM 654 C CA . ARG A 1 81 ? 7.962 4.670 -22.735 1.00 93.38 81 ARG A CA 1
ATOM 655 C C . ARG A 1 81 ? 9.332 4.049 -22.465 1.00 93.38 81 ARG A C 1
ATOM 657 O O . ARG A 1 81 ? 9.437 2.826 -22.467 1.00 93.38 81 ARG A O 1
ATOM 664 N N . ASN A 1 82 ? 10.373 4.857 -22.264 1.00 92.88 82 ASN A N 1
ATOM 665 C CA . ASN A 1 82 ? 11.704 4.355 -21.920 1.00 92.88 82 ASN A CA 1
ATOM 666 C C . ASN A 1 82 ? 11.713 3.714 -20.524 1.00 92.88 82 ASN A C 1
ATOM 668 O O . ASN A 1 82 ? 12.228 2.608 -20.370 1.00 92.88 82 ASN A O 1
ATOM 672 N N . ILE A 1 83 ? 11.069 4.355 -19.540 1.00 93.06 83 ILE A N 1
ATOM 673 C CA . ILE A 1 83 ? 10.860 3.763 -18.209 1.00 93.06 83 ILE A CA 1
ATOM 674 C C . ILE A 1 83 ? 10.139 2.419 -18.339 1.00 93.06 83 ILE A C 1
ATOM 676 O O . ILE A 1 83 ? 10.663 1.409 -17.882 1.00 93.06 83 ILE A O 1
ATOM 680 N N . ASN A 1 84 ? 9.002 2.375 -19.037 1.00 91.94 84 ASN A N 1
ATOM 681 C CA . ASN A 1 84 ? 8.173 1.166 -19.122 1.00 91.94 84 ASN A CA 1
ATOM 682 C C . ASN A 1 84 ? 8.861 -0.022 -19.817 1.00 91.94 84 ASN A C 1
ATOM 684 O O . ASN A 1 84 ? 8.492 -1.169 -19.581 1.00 91.94 84 ASN A O 1
ATOM 688 N N . LYS A 1 85 ? 9.860 0.222 -20.675 1.00 94.50 85 LYS A N 1
ATOM 689 C CA . LYS A 1 85 ? 10.661 -0.844 -21.306 1.00 94.50 85 LYS A CA 1
ATOM 690 C C . LYS A 1 85 ? 11.709 -1.446 -20.369 1.00 94.50 85 LYS A C 1
ATOM 692 O O . LYS A 1 85 ? 12.252 -2.508 -20.668 1.00 94.50 85 LYS A O 1
ATOM 697 N N . ASN A 1 86 ? 12.034 -0.774 -19.270 1.00 94.25 86 ASN A N 1
ATOM 698 C CA . ASN A 1 86 ? 13.020 -1.246 -18.315 1.00 94.25 86 ASN A CA 1
ATOM 699 C C . ASN A 1 86 ? 12.377 -2.243 -17.346 1.00 94.25 86 ASN A C 1
ATOM 701 O O . ASN A 1 86 ? 11.497 -1.879 -16.573 1.00 94.25 86 ASN A O 1
ATOM 705 N N . SER A 1 87 ? 12.848 -3.490 -17.319 1.00 94.25 87 SER A N 1
ATOM 706 C CA . SER A 1 87 ? 12.298 -4.520 -16.423 1.00 94.25 87 SER A CA 1
ATOM 707 C C . SER A 1 87 ? 12.433 -4.182 -14.934 1.00 94.25 87 SER A C 1
ATOM 709 O O . SER A 1 87 ? 11.675 -4.699 -14.119 1.00 94.25 87 SER A O 1
ATOM 711 N N . LYS A 1 88 ? 13.364 -3.293 -14.560 1.00 95.81 88 LYS A N 1
ATOM 712 C CA . LYS A 1 88 ? 13.516 -2.803 -13.182 1.00 95.81 88 LYS A CA 1
ATOM 713 C C . LYS A 1 88 ? 12.538 -1.679 -12.825 1.00 95.81 88 LYS A C 1
ATOM 715 O O . LYS A 1 88 ? 12.494 -1.291 -11.660 1.00 95.81 88 LYS A O 1
ATOM 720 N N . ALA A 1 89 ? 11.762 -1.160 -13.780 1.00 95.19 89 ALA A N 1
ATOM 721 C CA . ALA A 1 89 ? 10.780 -0.105 -13.526 1.00 95.19 89 ALA A CA 1
ATOM 722 C C . ALA A 1 89 ? 9.667 -0.540 -12.566 1.00 95.19 89 ALA A C 1
ATOM 724 O O . ALA A 1 89 ? 9.080 0.311 -11.911 1.00 95.19 89 ALA A O 1
ATOM 725 N N . ILE A 1 90 ? 9.447 -1.848 -12.393 1.00 95.00 90 ILE A N 1
ATOM 726 C CA . ILE A 1 90 ? 8.537 -2.379 -11.368 1.00 95.00 90 ILE A CA 1
ATOM 727 C C . ILE A 1 90 ? 8.875 -1.884 -9.952 1.00 95.00 90 ILE A C 1
ATOM 729 O O . ILE A 1 90 ? 8.001 -1.828 -9.104 1.00 95.00 90 ILE A O 1
ATOM 733 N N . TYR A 1 91 ? 10.125 -1.491 -9.687 1.00 95.88 91 TYR A N 1
ATOM 734 C CA . TYR A 1 91 ? 10.570 -1.011 -8.378 1.00 95.88 91 TYR A CA 1
ATOM 735 C C . TYR A 1 91 ? 10.566 0.523 -8.243 1.00 95.88 91 TYR A C 1
ATOM 737 O O . TYR A 1 91 ? 11.213 1.061 -7.338 1.00 95.88 91 TYR A O 1
ATOM 745 N N . ILE A 1 92 ? 9.919 1.247 -9.161 1.00 94.31 92 ILE A N 1
ATOM 746 C CA . ILE A 1 92 ? 9.993 2.713 -9.217 1.00 94.31 92 ILE A CA 1
ATOM 747 C C . ILE A 1 92 ? 9.477 3.381 -7.936 1.00 94.31 92 ILE A C 1
ATOM 749 O O . ILE A 1 92 ? 10.115 4.315 -7.458 1.00 94.31 92 ILE A O 1
ATOM 753 N N . ASP A 1 93 ? 8.423 2.855 -7.313 1.00 93.56 93 ASP A N 1
ATOM 754 C CA . ASP A 1 93 ? 7.863 3.440 -6.089 1.00 93.56 93 ASP A CA 1
ATOM 755 C C . ASP A 1 93 ? 8.818 3.299 -4.901 1.00 93.56 93 ASP A C 1
ATOM 757 O O . ASP A 1 93 ? 9.064 4.260 -4.171 1.00 93.56 93 ASP A O 1
ATOM 761 N N . GLN A 1 94 ? 9.462 2.135 -4.753 1.00 95.88 94 GLN A N 1
ATOM 762 C CA . GLN A 1 94 ? 10.506 1.940 -3.741 1.00 95.88 94 GLN A CA 1
ATOM 763 C C . GLN A 1 94 ? 11.718 2.836 -4.006 1.00 95.88 94 GLN A C 1
ATOM 765 O O . GLN A 1 94 ? 12.320 3.361 -3.067 1.00 95.88 94 GLN A O 1
ATOM 770 N N . LEU A 1 95 ? 12.084 3.035 -5.276 1.00 96.44 95 LEU A N 1
ATOM 771 C CA . LEU A 1 95 ? 13.168 3.937 -5.653 1.00 96.44 95 LEU A CA 1
ATOM 772 C C . LEU A 1 95 ? 12.842 5.388 -5.276 1.00 96.44 95 LEU A C 1
ATOM 774 O O . LEU A 1 95 ? 13.661 6.042 -4.631 1.00 96.44 95 LEU A O 1
ATOM 778 N N . ILE A 1 96 ? 11.653 5.878 -5.637 1.00 94.94 96 ILE A N 1
ATOM 779 C CA . ILE A 1 96 ? 11.193 7.228 -5.290 1.00 94.94 96 ILE A CA 1
ATOM 780 C C . ILE A 1 96 ? 11.190 7.396 -3.771 1.00 94.94 96 ILE A C 1
ATOM 782 O O . ILE A 1 96 ? 11.749 8.362 -3.245 1.00 94.94 96 ILE A O 1
ATOM 786 N N . LEU A 1 97 ? 10.623 6.426 -3.053 1.00 95.50 97 LEU A N 1
ATOM 787 C CA . LEU A 1 97 ? 10.508 6.459 -1.601 1.00 95.50 97 LEU A CA 1
ATOM 788 C C . LEU A 1 97 ? 11.872 6.495 -0.893 1.00 95.50 97 LEU A C 1
ATOM 790 O O . LEU A 1 97 ? 12.039 7.217 0.088 1.00 95.50 97 LEU A O 1
ATOM 794 N N . THR A 1 98 ? 12.860 5.756 -1.393 1.00 96.44 98 THR A N 1
ATOM 795 C CA . THR A 1 98 ? 14.170 5.603 -0.732 1.00 96.44 98 THR A CA 1
ATOM 796 C C . THR A 1 98 ? 15.221 6.616 -1.173 1.00 96.44 98 THR A C 1
ATOM 798 O O . THR A 1 98 ? 16.272 6.703 -0.543 1.00 96.44 98 THR A O 1
ATOM 801 N N . ASN A 1 99 ? 14.974 7.393 -2.231 1.00 95.19 99 ASN A N 1
ATOM 802 C CA . ASN A 1 99 ? 15.892 8.447 -2.649 1.00 95.19 99 ASN A CA 1
ATOM 803 C C . ASN A 1 99 ? 15.572 9.781 -1.960 1.00 95.19 99 ASN A C 1
ATOM 805 O O . ASN A 1 99 ? 14.573 10.427 -2.274 1.00 95.19 99 ASN A O 1
ATOM 809 N N . ASP A 1 100 ? 16.462 10.225 -1.075 1.00 92.50 100 ASP A N 1
ATOM 810 C CA . ASP A 1 100 ? 16.343 11.474 -0.308 1.00 92.50 100 ASP A CA 1
ATOM 811 C C . ASP A 1 100 ? 16.301 12.752 -1.168 1.00 92.50 100 ASP A C 1
ATOM 813 O O . ASP A 1 100 ? 15.857 13.797 -0.698 1.00 92.50 100 ASP A O 1
ATOM 817 N N . SER A 1 101 ? 16.700 12.676 -2.443 1.00 92.88 101 SER A N 1
ATOM 818 C CA . SER A 1 101 ? 16.598 13.793 -3.398 1.00 92.88 101 SER A CA 1
ATOM 819 C C . SER A 1 101 ? 15.145 14.142 -3.736 1.00 92.88 101 SER A C 1
ATOM 821 O O . SER A 1 101 ? 14.857 15.263 -4.152 1.00 92.88 101 SER A O 1
ATOM 823 N N . TYR A 1 102 ? 14.222 13.193 -3.556 1.00 92.38 102 TYR A N 1
ATOM 824 C CA . TYR A 1 102 ? 12.791 13.425 -3.699 1.00 92.38 102 TYR A CA 1
ATOM 825 C C . TYR A 1 102 ? 12.196 13.669 -2.318 1.00 92.38 102 TYR A C 1
ATOM 827 O O . TYR A 1 102 ? 12.192 12.772 -1.472 1.00 92.38 102 TYR A O 1
ATOM 835 N N . LYS A 1 103 ? 11.691 14.879 -2.077 1.00 91.50 103 LYS A N 1
ATOM 836 C CA . LYS A 1 103 ? 10.994 15.218 -0.833 1.00 91.50 103 LYS A CA 1
ATOM 837 C C . LYS A 1 103 ? 9.637 14.513 -0.801 1.00 91.50 103 LYS A C 1
ATOM 839 O O . LYS A 1 103 ? 8.892 14.572 -1.773 1.00 91.50 103 LYS A O 1
ATOM 844 N N . LYS A 1 104 ? 9.322 13.852 0.315 1.00 93.56 104 LYS A N 1
ATOM 845 C CA . LYS A 1 104 ? 8.042 13.159 0.515 1.00 93.56 104 LYS A CA 1
ATOM 846 C C . LYS A 1 104 ? 7.118 14.083 1.281 1.00 93.56 104 LYS A C 1
ATOM 848 O O . LYS A 1 104 ? 7.506 14.633 2.311 1.00 93.56 104 LYS A O 1
ATOM 853 N N . GLU A 1 105 ? 5.904 14.229 0.782 1.00 92.69 105 GLU A N 1
ATOM 854 C CA . GLU A 1 105 ? 4.848 14.987 1.438 1.00 92.69 105 GLU A CA 1
ATOM 855 C C . GLU A 1 105 ? 3.618 14.105 1.536 1.00 92.69 105 GLU A C 1
ATOM 857 O O . GLU A 1 105 ? 3.263 13.441 0.562 1.00 92.69 105 GLU A O 1
ATOM 862 N N . LEU A 1 106 ? 2.983 14.088 2.705 1.00 94.06 106 LEU A N 1
ATOM 863 C CA . LEU A 1 106 ? 1.728 13.372 2.877 1.00 94.06 106 LEU A CA 1
ATOM 864 C C . LEU A 1 106 ? 0.646 14.008 2.001 1.00 94.06 106 LEU A C 1
ATOM 866 O O . LEU A 1 106 ? 0.580 15.234 1.881 1.00 94.06 106 LEU A O 1
ATOM 870 N N . GLN A 1 107 ? -0.201 13.167 1.413 1.00 90.62 107 GLN A N 1
ATOM 871 C CA . GLN A 1 107 ? -1.395 13.613 0.693 1.00 90.62 107 GLN A CA 1
ATOM 872 C C . GLN A 1 107 ? -2.348 14.343 1.651 1.00 90.62 107 GLN A C 1
ATOM 874 O O . GLN A 1 107 ? -2.844 15.418 1.329 1.00 90.62 107 GLN A O 1
ATOM 879 N N . GLU A 1 108 ? -2.539 13.769 2.842 1.00 92.00 108 GLU A N 1
ATOM 880 C CA . GLU A 1 108 ? -3.320 14.316 3.951 1.00 92.00 108 GLU A CA 1
ATOM 881 C C . GLU A 1 108 ? -2.396 14.552 5.145 1.00 92.00 108 GLU A C 1
ATOM 883 O O . GLU A 1 108 ? -1.883 13.607 5.751 1.00 92.00 108 GLU A O 1
ATOM 888 N N . SER A 1 109 ? -2.182 15.815 5.513 1.00 93.25 109 SER A N 1
ATOM 889 C CA . SER A 1 109 ? -1.301 16.172 6.635 1.00 93.25 109 SER A CA 1
ATOM 890 C C . SER A 1 109 ? -1.787 15.621 7.980 1.00 93.25 109 SER A C 1
ATOM 892 O O . SER A 1 109 ? -0.975 15.403 8.876 1.00 93.25 109 SER A O 1
ATOM 894 N N . ASP A 1 110 ? -3.089 15.357 8.112 1.00 94.62 110 ASP A N 1
ATOM 895 C CA . ASP A 1 110 ? -3.728 14.856 9.332 1.00 94.62 110 ASP A CA 1
ATOM 896 C C . ASP A 1 110 ? -3.793 13.315 9.410 1.00 94.62 110 ASP A C 1
ATOM 898 O O . ASP A 1 110 ? -4.317 12.748 10.374 1.00 94.62 110 ASP A O 1
ATOM 902 N N . PHE A 1 111 ? -3.235 12.603 8.421 1.00 97.06 111 PHE A N 1
ATOM 903 C CA . PHE A 1 111 ? -3.197 11.137 8.423 1.00 97.06 111 PHE A CA 1
ATOM 904 C C . PHE A 1 111 ? -2.503 10.521 9.657 1.00 97.06 111 PHE A C 1
ATOM 906 O O . PHE A 1 111 ? -3.051 9.572 10.223 1.00 97.06 111 PHE A O 1
ATOM 913 N N . PRO A 1 112 ? -1.377 11.054 10.173 1.00 98.19 112 PRO A N 1
ATOM 914 C CA . PRO A 1 112 ? -0.775 10.542 11.406 1.00 98.19 112 PRO A CA 1
ATOM 915 C C . PRO A 1 112 ? -1.724 10.636 12.606 1.00 98.19 112 PRO A C 1
ATOM 917 O O . PRO A 1 112 ? -1.819 9.705 13.403 1.00 98.19 112 PRO A O 1
ATOM 920 N N . ASN A 1 113 ? -2.484 11.730 12.716 1.00 97.44 113 ASN A N 1
ATOM 921 C CA . ASN A 1 113 ? -3.472 11.888 13.781 1.00 97.44 113 ASN A CA 1
ATOM 922 C C . ASN A 1 113 ? -4.630 10.908 13.620 1.00 97.44 113 ASN A C 1
ATOM 924 O O . ASN A 1 113 ? -5.083 10.359 14.614 1.00 97.44 113 ASN A O 1
ATOM 928 N N . PHE A 1 114 ? -5.079 10.637 12.391 1.00 97.62 114 PHE A N 1
ATOM 929 C CA . PHE A 1 114 ? -6.077 9.595 12.137 1.00 97.62 114 PHE A CA 1
ATOM 930 C C . PHE A 1 114 ? -5.623 8.222 12.649 1.00 97.62 114 PHE A C 1
ATOM 932 O O . PHE A 1 114 ? -6.357 7.576 13.394 1.00 97.62 114 PHE A O 1
ATOM 939 N N . VAL A 1 115 ? -4.397 7.802 12.317 1.00 98.19 115 VAL A N 1
ATOM 940 C CA . VAL A 1 115 ? -3.843 6.524 12.798 1.00 98.19 115 VAL A CA 1
ATOM 941 C C . VAL A 1 115 ? -3.743 6.512 14.329 1.00 98.19 115 VAL A C 1
ATOM 943 O O . VAL A 1 115 ? -4.150 5.540 14.969 1.00 98.19 115 VAL A O 1
ATOM 946 N N . ASN A 1 116 ? -3.290 7.616 14.930 1.00 97.44 116 ASN A N 1
ATOM 947 C CA . ASN A 1 116 ? -3.202 7.756 16.385 1.00 97.44 116 ASN A CA 1
ATOM 948 C C . ASN A 1 116 ? -4.578 7.734 17.074 1.00 97.44 116 ASN A C 1
ATOM 950 O O . ASN A 1 116 ? -4.719 7.103 18.118 1.00 97.44 116 ASN A O 1
ATOM 954 N N . GLU A 1 117 ? -5.603 8.379 16.510 1.00 96.38 117 GLU A N 1
ATOM 955 C CA . GLU A 1 117 ? -6.978 8.360 17.029 1.00 96.38 117 GLU A CA 1
ATOM 956 C C . GLU A 1 117 ? -7.552 6.936 17.044 1.00 96.38 117 GLU A C 1
ATOM 958 O O . GLU A 1 117 ? -8.125 6.520 18.057 1.00 96.38 117 GLU A O 1
ATOM 963 N N . MET A 1 118 ? -7.341 6.164 15.971 1.00 96.88 118 MET A N 1
ATOM 964 C CA . MET A 1 118 ? -7.752 4.756 15.907 1.00 96.88 118 MET A CA 1
ATOM 965 C C . MET A 1 118 ? -7.015 3.914 16.949 1.00 96.88 118 MET A C 1
ATOM 967 O O . MET A 1 118 ? -7.651 3.226 17.752 1.00 96.88 118 MET A O 1
ATOM 971 N N . SER A 1 119 ? -5.685 4.042 17.012 1.00 95.19 119 SER A N 1
ATOM 972 C CA . SER A 1 119 ? -4.857 3.323 17.986 1.00 95.19 119 SER A CA 1
ATOM 973 C C . SER A 1 119 ? -5.254 3.650 19.432 1.00 95.19 119 SER A C 1
ATOM 975 O O . SER A 1 119 ? -5.377 2.744 20.254 1.00 95.19 119 SER A O 1
ATOM 977 N N . ASN A 1 120 ? -5.488 4.924 19.760 1.00 95.19 120 ASN A N 1
ATOM 978 C CA . ASN A 1 120 ? -5.899 5.359 21.102 1.00 95.19 120 ASN A CA 1
ATOM 979 C C . ASN A 1 120 ? -7.302 4.864 21.465 1.00 95.19 120 ASN A C 1
ATOM 981 O O . ASN A 1 120 ? -7.568 4.536 22.622 1.00 95.19 120 ASN A O 1
ATOM 985 N N . SER A 1 121 ? -8.180 4.747 20.468 1.00 95.31 121 SER A N 1
ATOM 986 C CA . SER A 1 121 ? -9.512 4.153 20.615 1.00 95.31 121 SER A CA 1
ATOM 987 C C . SER A 1 121 ? -9.478 2.621 20.663 1.00 95.31 121 SER A C 1
ATOM 989 O O . SER A 1 121 ? -10.525 1.992 20.791 1.00 95.31 121 SER A O 1
ATOM 991 N N . LYS A 1 122 ? -8.284 2.009 20.591 1.00 95.69 122 LYS A N 1
ATOM 992 C CA . LYS A 1 122 ? -8.061 0.555 20.528 1.00 95.69 122 LYS A CA 1
ATOM 993 C C . LYS A 1 122 ? -8.738 -0.114 19.327 1.00 95.69 122 LYS A C 1
ATOM 995 O O . LYS A 1 122 ? -9.011 -1.312 19.380 1.00 95.69 122 LYS A O 1
ATOM 1000 N N . ILE A 1 123 ? -9.021 0.655 18.276 1.00 97.44 123 ILE A N 1
ATOM 1001 C CA . ILE A 1 123 ? -9.553 0.152 17.012 1.00 97.44 123 ILE A CA 1
ATOM 1002 C C . ILE A 1 123 ? -8.365 -0.390 16.210 1.00 97.44 123 ILE A C 1
ATOM 1004 O O . ILE A 1 123 ? -7.438 0.376 15.929 1.00 97.44 123 ILE A O 1
ATOM 1008 N N . PRO A 1 124 ? -8.356 -1.683 15.840 1.00 97.88 124 PRO A N 1
ATOM 1009 C CA . PRO A 1 124 ? -7.317 -2.238 14.987 1.00 97.88 124 PRO A CA 1
ATOM 1010 C C . PRO A 1 124 ? -7.259 -1.505 13.644 1.00 97.88 124 PRO A C 1
ATOM 1012 O O . PRO A 1 124 ? -8.233 -1.469 12.891 1.00 97.88 124 PRO A O 1
ATOM 1015 N N . ILE A 1 125 ? -6.092 -0.945 13.338 1.00 98.44 125 ILE A N 1
ATOM 1016 C CA . ILE A 1 125 ? -5.773 -0.320 12.056 1.00 98.44 125 ILE A CA 1
ATOM 1017 C C . ILE A 1 125 ? -4.486 -0.911 11.482 1.00 98.44 125 ILE A C 1
ATOM 1019 O O . ILE A 1 125 ? -3.449 -0.948 12.145 1.00 98.44 125 ILE A O 1
ATOM 1023 N N . ILE A 1 126 ? -4.544 -1.381 10.244 1.00 98.62 126 ILE A N 1
ATOM 1024 C CA . ILE A 1 126 ? -3.379 -1.864 9.503 1.00 98.62 126 ILE A CA 1
ATOM 1025 C C . ILE A 1 126 ? -3.269 -1.128 8.178 1.00 98.62 126 ILE A C 1
ATOM 1027 O O . ILE A 1 126 ? -4.212 -0.492 7.708 1.00 98.62 126 ILE A O 1
ATOM 1031 N N . ALA A 1 127 ? -2.109 -1.247 7.558 1.00 98.56 127 ALA A N 1
ATOM 1032 C CA . ALA A 1 127 ? -1.859 -0.714 6.239 1.00 98.56 127 ALA A CA 1
ATOM 1033 C C . ALA A 1 127 ? -1.523 -1.832 5.256 1.00 98.56 127 ALA A C 1
ATOM 1035 O O . ALA A 1 127 ? -0.966 -2.857 5.645 1.00 98.56 127 ALA A O 1
ATOM 1036 N N . VAL A 1 128 ? -1.812 -1.619 3.976 1.00 98.50 128 VAL A N 1
ATOM 1037 C CA . VAL A 1 128 ? -1.399 -2.514 2.890 1.00 98.50 128 VAL A CA 1
ATOM 1038 C C . VAL A 1 128 ? -0.750 -1.715 1.761 1.00 98.50 128 VAL A C 1
ATOM 1040 O O . VAL A 1 128 ? -1.155 -0.585 1.495 1.00 98.50 128 VAL A O 1
ATOM 1043 N N . ASN A 1 129 ? 0.278 -2.279 1.127 1.00 97.50 129 ASN A N 1
ATOM 1044 C CA . ASN A 1 129 ? 0.966 -1.675 -0.017 1.00 97.50 129 ASN A CA 1
ATOM 1045 C C . ASN A 1 129 ? 1.430 -2.727 -1.041 1.00 97.50 129 ASN A C 1
ATOM 1047 O O . ASN A 1 129 ? 1.633 -3.892 -0.680 1.00 97.50 129 ASN A O 1
ATOM 1051 N N . ASP A 1 130 ? 1.653 -2.284 -2.280 1.00 95.06 130 ASP A N 1
ATOM 1052 C CA . ASP A 1 130 ? 2.142 -3.093 -3.411 1.00 95.06 130 ASP A CA 1
ATOM 1053 C C . ASP A 1 130 ? 3.675 -3.229 -3.471 1.00 95.06 130 ASP A C 1
ATOM 1055 O O . ASP A 1 130 ? 4.245 -3.701 -4.456 1.00 95.06 130 ASP A O 1
ATOM 1059 N N . GLY A 1 131 ? 4.378 -2.827 -2.413 1.00 94.81 131 GLY A N 1
ATOM 1060 C CA . GLY A 1 131 ? 5.831 -2.890 -2.349 1.00 94.81 131 GLY A CA 1
ATOM 1061 C C . GLY A 1 131 ? 6.394 -4.315 -2.373 1.00 94.81 131 GLY A C 1
ATOM 1062 O O . GLY A 1 131 ? 5.707 -5.315 -2.149 1.00 94.81 131 GLY A O 1
ATOM 1063 N N . PHE A 1 132 ? 7.709 -4.399 -2.587 1.00 96.94 132 PHE A N 1
ATOM 1064 C CA . PHE A 1 132 ? 8.457 -5.657 -2.572 1.00 96.94 132 PHE A CA 1
ATOM 1065 C C . PHE A 1 132 ? 9.295 -5.789 -1.302 1.00 96.94 132 PHE A C 1
ATOM 1067 O O . PHE A 1 132 ? 9.977 -4.848 -0.883 1.00 96.94 132 PHE A O 1
ATOM 1074 N N . THR A 1 133 ? 9.303 -6.983 -0.716 1.00 97.25 133 THR A N 1
ATOM 1075 C CA . THR A 1 133 ? 10.027 -7.269 0.530 1.00 97.25 133 THR A CA 1
ATOM 1076 C C . THR A 1 133 ? 11.503 -7.600 0.267 1.00 97.25 133 THR A C 1
ATOM 1078 O O . THR A 1 133 ? 11.954 -7.720 -0.877 1.00 97.25 133 THR A O 1
ATOM 1081 N N . GLY A 1 134 ? 12.308 -7.688 1.325 1.00 96.12 134 GLY A N 1
ATOM 1082 C CA . GLY A 1 134 ? 13.732 -8.022 1.276 1.00 96.12 134 GLY A CA 1
ATOM 1083 C C . GLY A 1 134 ? 14.649 -6.875 0.846 1.00 96.12 134 GLY A C 1
ATOM 1084 O O . GLY A 1 134 ? 14.354 -5.699 1.050 1.00 96.12 134 GLY A O 1
ATOM 1085 N N . ASN A 1 135 ? 15.809 -7.217 0.288 1.00 97.00 135 ASN A N 1
ATOM 1086 C CA . ASN A 1 135 ? 16.882 -6.277 -0.005 1.00 97.00 135 ASN A CA 1
ATOM 1087 C C . ASN A 1 135 ? 16.541 -5.338 -1.163 1.00 97.00 135 ASN A C 1
ATOM 1089 O O . ASN A 1 135 ? 16.253 -5.785 -2.271 1.00 97.00 135 ASN A O 1
ATOM 1093 N N . PHE A 1 136 ? 16.672 -4.035 -0.938 1.00 97.38 136 PHE A N 1
ATOM 1094 C CA . PHE A 1 136 ? 16.540 -3.006 -1.962 1.00 97.38 136 PHE A CA 1
ATOM 1095 C C . PHE A 1 136 ? 17.704 -2.018 -1.864 1.00 97.38 136 PHE A C 1
ATOM 1097 O O . PHE A 1 136 ? 17.824 -1.285 -0.884 1.00 97.38 136 PHE A O 1
ATOM 1104 N N . ASN A 1 137 ? 18.588 -1.994 -2.864 1.00 96.88 137 ASN A N 1
ATOM 1105 C CA . ASN A 1 137 ? 19.838 -1.230 -2.816 1.00 96.88 137 ASN A CA 1
ATOM 1106 C C . ASN A 1 137 ? 20.618 -1.520 -1.511 1.00 96.88 137 ASN A C 1
ATOM 1108 O O . ASN A 1 137 ? 20.963 -2.670 -1.234 1.00 96.88 137 ASN A O 1
ATOM 1112 N N . ASN A 1 138 ? 20.873 -0.490 -0.699 1.00 95.81 138 ASN A N 1
ATOM 1113 C CA . ASN A 1 138 ? 21.589 -0.598 0.575 1.00 95.81 138 ASN A CA 1
ATOM 1114 C C . ASN A 1 138 ? 20.668 -0.929 1.764 1.00 95.81 138 ASN A C 1
ATOM 1116 O O . ASN A 1 138 ? 21.140 -0.997 2.895 1.00 95.81 138 ASN A O 1
ATOM 1120 N N . ILE A 1 139 ? 19.367 -1.126 1.534 1.00 97.12 139 ILE A N 1
ATOM 1121 C CA . ILE A 1 139 ? 18.394 -1.500 2.562 1.00 97.12 139 ILE A CA 1
ATOM 1122 C C . ILE A 1 139 ? 18.321 -3.030 2.616 1.00 97.12 139 ILE A C 1
ATOM 1124 O O . ILE A 1 139 ? 17.914 -3.645 1.630 1.00 97.12 139 ILE A O 1
ATOM 1128 N N . PRO A 1 140 ? 18.694 -3.689 3.728 1.00 95.25 140 PRO A N 1
ATOM 1129 C CA . PRO A 1 140 ? 18.677 -5.151 3.796 1.00 95.25 140 PRO A CA 1
ATOM 1130 C C . PRO A 1 140 ? 17.268 -5.754 3.761 1.00 95.25 140 PRO A C 1
ATOM 1132 O O . PRO A 1 140 ? 17.087 -6.838 3.213 1.00 95.25 140 PRO A O 1
ATOM 1135 N N . LYS A 1 141 ? 16.294 -5.071 4.373 1.00 95.31 141 LYS A N 1
ATOM 1136 C CA . LYS A 1 141 ? 14.908 -5.527 4.559 1.00 95.31 141 LYS A CA 1
ATOM 1137 C C . LYS A 1 141 ? 13.971 -4.336 4.419 1.00 95.31 141 LYS A C 1
ATOM 1139 O O . LYS A 1 141 ? 13.838 -3.538 5.349 1.00 95.31 141 LYS A O 1
ATOM 1144 N N . PHE A 1 142 ? 13.404 -4.176 3.232 1.00 97.12 142 PHE A N 1
ATOM 1145 C CA . PHE A 1 142 ? 12.621 -3.004 2.872 1.00 97.12 142 PHE A CA 1
ATOM 1146 C C . PHE A 1 142 ? 11.359 -2.859 3.719 1.00 97.12 142 PHE A C 1
ATOM 1148 O O . PHE A 1 142 ? 11.066 -1.763 4.171 1.00 97.12 142 PHE A O 1
ATOM 1155 N N . GLU A 1 143 ? 10.663 -3.953 4.011 1.00 96.44 143 GLU A N 1
ATOM 1156 C CA . GLU A 1 143 ? 9.455 -3.967 4.837 1.00 96.44 143 GLU A CA 1
ATOM 1157 C C . GLU A 1 143 ? 9.693 -3.424 6.256 1.00 96.44 143 GLU A C 1
ATOM 1159 O O . GLU A 1 143 ? 8.858 -2.701 6.797 1.00 96.44 143 GLU A O 1
ATOM 1164 N N . ILE A 1 144 ? 10.869 -3.699 6.833 1.00 96.50 144 ILE A N 1
ATOM 1165 C CA . ILE A 1 144 ? 11.270 -3.153 8.136 1.00 96.50 144 ILE A CA 1
ATOM 1166 C C . ILE A 1 144 ? 11.609 -1.679 8.004 1.00 96.50 144 ILE A C 1
ATOM 1168 O O . ILE A 1 144 ? 11.108 -0.852 8.765 1.00 96.50 144 ILE A O 1
ATOM 1172 N N . TRP A 1 145 ? 12.466 -1.358 7.030 1.00 97.75 145 TRP A N 1
ATOM 1173 C CA . TRP A 1 145 ? 12.877 0.015 6.775 1.00 97.75 145 TRP A CA 1
ATOM 1174 C C . TRP A 1 145 ? 11.667 0.915 6.537 1.00 97.75 145 TRP A C 1
ATOM 1176 O O . TRP A 1 145 ? 11.638 2.021 7.056 1.00 97.75 145 TRP A O 1
ATOM 1186 N N . PHE A 1 146 ? 10.658 0.432 5.813 1.00 97.75 146 PHE A N 1
ATOM 1187 C CA . PHE A 1 146 ? 9.461 1.191 5.496 1.00 97.75 146 PHE A CA 1
ATOM 1188 C C . PHE A 1 146 ? 8.632 1.495 6.745 1.00 97.75 146 PHE A C 1
ATOM 1190 O O . PHE A 1 146 ? 8.304 2.656 6.983 1.00 97.75 146 PHE A O 1
ATOM 1197 N N . ALA A 1 147 ? 8.369 0.494 7.590 1.00 97.62 147 ALA A N 1
ATOM 1198 C CA . ALA A 1 147 ? 7.667 0.709 8.854 1.00 97.62 147 ALA A CA 1
ATOM 1199 C C . ALA A 1 147 ? 8.411 1.705 9.763 1.00 97.62 147 ALA A C 1
ATOM 1201 O O . ALA A 1 147 ? 7.813 2.643 10.293 1.00 97.62 147 ALA A O 1
ATOM 1202 N N . ASP A 1 148 ? 9.730 1.547 9.901 1.00 97.62 148 ASP A N 1
ATOM 1203 C CA . ASP A 1 148 ? 10.551 2.448 10.712 1.00 97.62 148 ASP A CA 1
ATOM 1204 C C . ASP A 1 148 ? 10.636 3.859 10.092 1.00 97.62 148 ASP A C 1
ATOM 1206 O O . ASP A 1 148 ? 10.653 4.855 10.818 1.00 97.62 148 ASP A O 1
ATOM 1210 N N . TYR A 1 149 ? 10.644 3.968 8.758 1.00 97.81 149 TYR A N 1
ATOM 1211 C CA . TYR A 1 149 ? 10.636 5.231 8.019 1.00 97.81 149 TYR A CA 1
ATOM 1212 C C . TYR A 1 149 ? 9.345 6.017 8.261 1.00 97.81 149 TYR A C 1
ATOM 1214 O O . TYR A 1 149 ? 9.422 7.207 8.579 1.00 97.81 149 TYR A O 1
ATOM 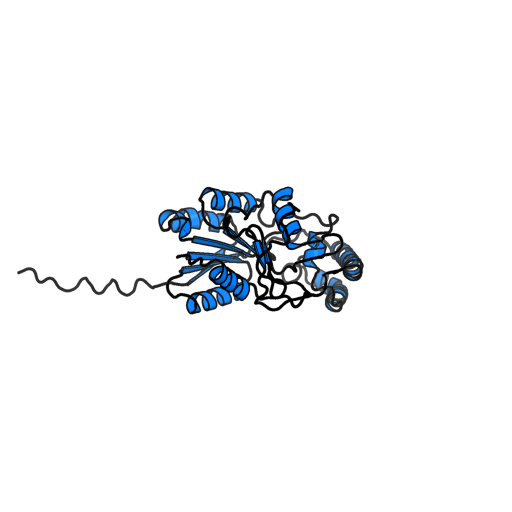1222 N N . LEU A 1 150 ? 8.182 5.365 8.172 1.00 98.31 150 LEU A N 1
ATOM 1223 C CA . LEU A 1 150 ? 6.886 5.991 8.452 1.00 98.31 150 LEU A CA 1
ATOM 1224 C C . LEU A 1 150 ? 6.802 6.490 9.894 1.00 98.31 150 LEU A C 1
ATOM 1226 O O . LEU A 1 150 ? 6.455 7.650 10.133 1.00 98.31 150 LEU A O 1
ATOM 1230 N N . LYS A 1 151 ? 7.217 5.657 10.851 1.00 98.12 151 LYS A N 1
ATOM 1231 C CA . LYS A 1 151 ? 7.229 6.031 12.265 1.00 98.12 151 LYS A CA 1
ATOM 1232 C C . LYS A 1 151 ? 8.156 7.213 12.531 1.00 98.12 151 LYS A C 1
ATOM 1234 O O . LYS A 1 151 ? 7.743 8.198 13.134 1.00 98.12 151 LYS A O 1
ATOM 1239 N N . LYS A 1 152 ? 9.406 7.139 12.067 1.00 97.81 152 LYS A N 1
ATOM 1240 C CA . LYS A 1 152 ? 10.433 8.145 12.368 1.00 97.81 152 LYS A CA 1
ATOM 1241 C C . LYS A 1 152 ? 10.173 9.492 11.692 1.00 97.81 152 LYS A C 1
ATOM 1243 O O . LYS A 1 152 ? 10.445 10.519 12.303 1.00 97.81 152 LYS A O 1
ATOM 1248 N N . ASN A 1 153 ? 9.709 9.494 10.443 1.00 97.62 153 ASN A N 1
ATOM 1249 C CA . ASN A 1 153 ? 9.639 10.719 9.637 1.00 97.62 153 ASN A CA 1
ATOM 1250 C C . ASN A 1 153 ? 8.234 11.326 9.576 1.00 97.62 153 ASN A C 1
ATOM 1252 O O . ASN A 1 153 ? 8.113 12.516 9.305 1.00 97.62 153 ASN A O 1
ATOM 1256 N N . PHE A 1 154 ? 7.188 10.536 9.837 1.00 97.81 154 PHE A N 1
ATOM 1257 C CA . PHE A 1 154 ? 5.798 10.984 9.716 1.00 97.81 154 PHE A CA 1
ATOM 1258 C C . PHE A 1 154 ? 4.957 10.717 10.966 1.00 97.81 154 PHE A C 1
ATOM 1260 O O . PHE A 1 154 ? 3.785 11.076 10.978 1.00 97.81 154 PHE A O 1
ATOM 1267 N N . ASN A 1 155 ? 5.530 10.120 12.020 1.00 97.88 155 ASN A N 1
ATOM 1268 C CA . ASN A 1 155 ? 4.805 9.742 13.237 1.00 97.88 155 ASN A CA 1
ATOM 1269 C C . ASN A 1 155 ? 3.588 8.836 12.954 1.00 97.88 155 ASN A C 1
ATOM 1271 O O . ASN A 1 155 ? 2.543 8.957 13.591 1.00 97.88 155 ASN A O 1
ATOM 1275 N N . ILE A 1 156 ? 3.725 7.945 11.967 1.00 98.50 156 ILE A N 1
ATOM 1276 C CA . ILE A 1 156 ? 2.710 6.956 11.593 1.00 98.50 156 ILE A CA 1
ATOM 1277 C C . ILE A 1 156 ? 3.155 5.594 12.128 1.00 98.50 156 ILE A C 1
ATOM 1279 O O . ILE A 1 156 ? 4.197 5.080 11.721 1.00 98.50 156 ILE A O 1
ATOM 1283 N N . ASP A 1 157 ? 2.370 5.005 13.030 1.00 97.94 157 ASP A N 1
ATOM 1284 C CA . ASP A 1 157 ? 2.689 3.731 13.677 1.00 97.94 157 ASP A CA 1
ATOM 1285 C C . ASP A 1 157 ? 1.466 2.802 13.732 1.00 97.94 157 ASP A C 1
ATOM 1287 O O . ASP A 1 157 ? 0.496 3.071 14.436 1.00 97.94 157 ASP A O 1
ATOM 1291 N N . PHE A 1 158 ? 1.535 1.685 13.003 1.00 97.94 158 PHE A N 1
ATOM 1292 C CA . PHE A 1 158 ? 0.491 0.652 12.964 1.00 97.94 158 PHE A CA 1
ATOM 1293 C C . PHE A 1 158 ? 0.776 -0.529 13.913 1.00 97.94 158 PHE A C 1
ATOM 1295 O O . PHE A 1 158 ? -0.002 -1.483 13.975 1.00 97.94 158 PHE A O 1
ATOM 1302 N N . SER A 1 159 ? 1.887 -0.503 14.659 1.00 96.56 159 SER A N 1
ATOM 1303 C CA . SER A 1 159 ? 2.359 -1.663 15.433 1.00 96.56 159 SER A CA 1
ATOM 1304 C C . SER A 1 159 ? 1.460 -2.054 16.609 1.00 96.56 159 SER A C 1
ATOM 1306 O O . SER A 1 159 ? 1.531 -3.185 17.084 1.00 96.56 159 SER A O 1
ATOM 1308 N N . ASN A 1 160 ? 0.569 -1.163 17.048 1.00 94.81 160 ASN A N 1
ATOM 1309 C CA . ASN A 1 160 ? -0.305 -1.401 18.197 1.00 94.81 160 ASN A CA 1
ATOM 1310 C C . ASN A 1 160 ? -1.520 -2.292 17.890 1.00 94.81 160 ASN A C 1
ATOM 1312 O O . ASN A 1 160 ? -2.150 -2.786 18.822 1.00 94.81 160 ASN A O 1
ATOM 1316 N N . SER A 1 161 ? -1.868 -2.502 16.617 1.00 94.38 161 SER A N 1
ATOM 1317 C CA . SER A 1 161 ? -3.121 -3.175 16.239 1.00 94.38 161 SER A CA 1
ATOM 1318 C C . SER A 1 161 ? -3.084 -4.690 16.434 1.00 94.38 161 SER A C 1
ATOM 1320 O O . SER A 1 161 ? -4.086 -5.289 16.812 1.00 94.38 161 SER A O 1
ATOM 1322 N N . PHE A 1 162 ? -1.926 -5.313 16.203 1.00 94.88 162 PHE A N 1
ATOM 1323 C CA . PHE A 1 162 ? -1.735 -6.763 16.315 1.00 94.88 162 PHE A CA 1
ATOM 1324 C C . PHE A 1 162 ? -0.430 -7.088 17.062 1.00 94.88 162 PHE A C 1
ATOM 1326 O O . PHE A 1 162 ? 0.471 -7.705 16.490 1.00 94.88 162 PHE A O 1
ATOM 1333 N N . PRO A 1 163 ? -0.309 -6.705 18.349 1.00 90.06 163 PRO A N 1
ATOM 1334 C CA . PRO A 1 163 ? 0.948 -6.791 19.098 1.00 90.06 163 PRO A CA 1
ATOM 1335 C C . PRO A 1 163 ? 1.462 -8.231 19.254 1.00 90.06 163 PRO A C 1
ATOM 1337 O O . PRO A 1 163 ? 2.668 -8.455 19.327 1.00 90.06 163 PRO A O 1
ATOM 1340 N N . ASN A 1 164 ? 0.561 -9.220 19.250 1.00 91.06 164 ASN A N 1
ATOM 1341 C CA . ASN A 1 164 ? 0.912 -10.643 19.318 1.00 91.06 164 ASN A CA 1
ATOM 1342 C C . ASN A 1 164 ? 1.340 -11.226 17.960 1.00 91.06 164 ASN A C 1
ATOM 1344 O O . ASN A 1 164 ? 1.901 -12.316 17.903 1.00 91.06 164 ASN A O 1
ATOM 1348 N N . ASN A 1 165 ? 1.098 -10.502 16.866 1.00 90.62 165 ASN A N 1
ATOM 1349 C CA . ASN A 1 165 ? 1.392 -10.917 15.499 1.00 90.62 165 ASN A CA 1
ATOM 1350 C C . ASN A 1 165 ? 2.216 -9.848 14.775 1.00 90.62 165 ASN A C 1
ATOM 1352 O O . ASN A 1 165 ? 2.010 -9.607 13.594 1.00 90.62 165 ASN A O 1
ATOM 1356 N N . ASN A 1 166 ? 3.176 -9.219 15.459 1.00 89.25 166 ASN A N 1
ATOM 1357 C CA . ASN A 1 166 ? 3.981 -8.119 14.910 1.00 89.25 166 ASN A CA 1
ATOM 1358 C C . ASN A 1 166 ? 4.789 -8.473 13.653 1.00 89.25 166 ASN A C 1
ATOM 1360 O O . ASN A 1 166 ? 5.338 -7.578 13.006 1.00 89.25 166 ASN A O 1
ATOM 1364 N N . TYR A 1 167 ? 4.885 -9.758 1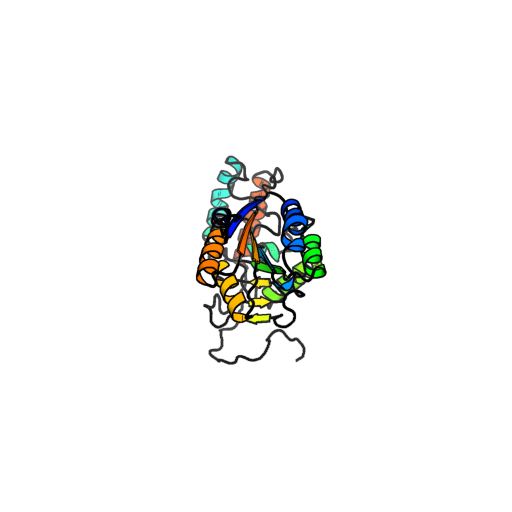3.315 1.00 93.19 167 TYR A N 1
ATOM 1365 C CA . TYR A 1 167 ? 5.516 -10.223 12.100 1.00 93.19 167 TYR A CA 1
ATOM 1366 C C . TYR A 1 167 ? 4.924 -11.543 11.593 1.00 93.19 167 TYR A C 1
ATOM 1368 O O . TYR A 1 167 ? 4.732 -12.476 12.373 1.00 93.19 167 TYR A O 1
ATOM 1376 N N . ILE A 1 168 ? 4.702 -11.634 10.279 1.00 95.44 168 ILE A N 1
ATOM 1377 C CA . ILE A 1 168 ? 4.296 -12.852 9.570 1.00 95.44 168 ILE A CA 1
ATOM 1378 C C . ILE A 1 168 ? 4.969 -12.873 8.191 1.00 95.44 168 ILE A C 1
ATOM 1380 O O . ILE A 1 168 ? 4.857 -11.903 7.443 1.00 95.44 168 ILE A O 1
ATOM 1384 N N . ILE A 1 169 ? 5.616 -13.987 7.826 1.00 95.31 169 ILE A N 1
ATOM 1385 C CA . ILE A 1 169 ? 5.954 -14.295 6.423 1.00 95.31 169 ILE A CA 1
ATOM 1386 C C . ILE A 1 169 ? 4.871 -15.199 5.858 1.00 95.31 169 ILE A C 1
ATOM 1388 O O . ILE A 1 169 ? 4.639 -16.283 6.395 1.00 95.31 169 ILE A O 1
ATOM 1392 N N . PHE A 1 170 ? 4.297 -14.819 4.724 1.00 95.75 170 PHE A N 1
ATOM 1393 C CA . PHE A 1 170 ? 3.345 -15.654 3.997 1.00 95.75 170 PHE A CA 1
ATOM 1394 C C . PHE A 1 170 ? 4.084 -16.597 3.038 1.00 95.75 170 PHE A C 1
ATOM 1396 O O . PHE A 1 170 ? 3.970 -16.498 1.821 1.00 95.75 170 PHE A O 1
ATOM 1403 N N . ASN A 1 171 ? 4.892 -17.509 3.590 1.00 92.81 171 ASN A N 1
ATOM 1404 C CA . ASN A 1 171 ? 5.682 -18.475 2.809 1.00 92.81 171 ASN A CA 1
ATOM 1405 C C . ASN A 1 171 ? 4.857 -19.633 2.217 1.00 92.81 171 ASN A C 1
ATOM 1407 O O . ASN A 1 171 ? 5.411 -20.538 1.596 1.00 92.81 171 ASN A O 1
ATOM 1411 N N . ASN A 1 172 ? 3.546 -19.615 2.451 1.00 92.06 172 ASN A N 1
ATOM 1412 C CA . ASN A 1 172 ? 2.548 -20.451 1.796 1.00 92.06 172 ASN A CA 1
ATOM 1413 C C . ASN A 1 172 ? 2.013 -19.833 0.493 1.00 92.06 172 ASN A C 1
ATOM 1415 O O . ASN A 1 172 ? 1.281 -20.517 -0.214 1.00 92.06 172 ASN A O 1
ATOM 1419 N N . LEU A 1 173 ? 2.340 -18.568 0.208 1.00 94.56 173 LEU A N 1
ATOM 1420 C CA . LEU A 1 173 ? 1.991 -17.870 -1.029 1.00 94.56 173 LEU A CA 1
ATOM 1421 C C . LEU A 1 173 ? 3.184 -17.839 -1.987 1.00 94.56 173 LEU A C 1
ATOM 1423 O O . LEU A 1 173 ? 4.321 -18.128 -1.598 1.00 94.56 173 LEU A O 1
ATOM 1427 N N . ASP A 1 174 ? 2.920 -17.460 -3.236 1.00 93.88 174 ASP A N 1
ATOM 1428 C CA . ASP A 1 174 ? 3.962 -17.354 -4.248 1.00 93.88 174 ASP A CA 1
ATOM 1429 C C . ASP A 1 174 ? 5.037 -16.341 -3.841 1.00 93.88 174 ASP A C 1
ATOM 1431 O O . ASP A 1 174 ? 4.779 -15.245 -3.335 1.00 93.88 174 ASP A O 1
ATOM 1435 N N . SER A 1 175 ? 6.289 -16.726 -4.075 1.00 94.50 175 SER A N 1
ATOM 1436 C CA . SER A 1 175 ? 7.419 -15.829 -3.887 1.00 94.50 175 SER A CA 1
ATOM 1437 C C . SER A 1 175 ? 7.644 -14.962 -5.120 1.00 94.50 175 SER A C 1
ATOM 1439 O O . SER A 1 175 ? 7.529 -15.436 -6.249 1.00 94.50 175 SER A O 1
ATOM 1441 N N . PHE A 1 176 ? 8.125 -13.742 -4.908 1.00 94.88 176 PHE A N 1
ATOM 1442 C CA . PHE A 1 176 ? 8.653 -12.881 -5.960 1.00 94.88 176 PHE A CA 1
ATOM 1443 C C . PHE A 1 176 ? 10.079 -12.453 -5.621 1.00 94.88 176 PHE A C 1
ATOM 1445 O O . PHE A 1 176 ? 10.365 -12.080 -4.481 1.00 94.88 176 PHE A O 1
ATOM 1452 N N . ALA A 1 177 ? 10.986 -12.524 -6.601 1.00 92.88 177 ALA A N 1
ATOM 1453 C CA . ALA A 1 177 ? 12.400 -12.160 -6.452 1.00 92.88 177 ALA A CA 1
ATOM 1454 C C . ALA A 1 177 ? 13.073 -12.768 -5.197 1.00 92.88 177 ALA A C 1
ATOM 1456 O O . ALA A 1 177 ? 13.797 -12.077 -4.475 1.00 92.88 177 ALA A O 1
ATOM 1457 N N . ASN A 1 178 ? 12.823 -14.063 -4.948 1.00 94.31 178 ASN A N 1
ATOM 1458 C CA . ASN A 1 178 ? 13.297 -14.832 -3.786 1.00 94.31 178 ASN A CA 1
ATOM 1459 C C . ASN A 1 178 ? 12.828 -14.300 -2.421 1.00 94.31 178 ASN A C 1
ATOM 1461 O O . ASN A 1 178 ? 13.503 -14.481 -1.409 1.00 94.31 178 ASN A O 1
ATOM 1465 N N . THR A 1 179 ? 11.682 -13.630 -2.384 1.00 95.44 179 THR 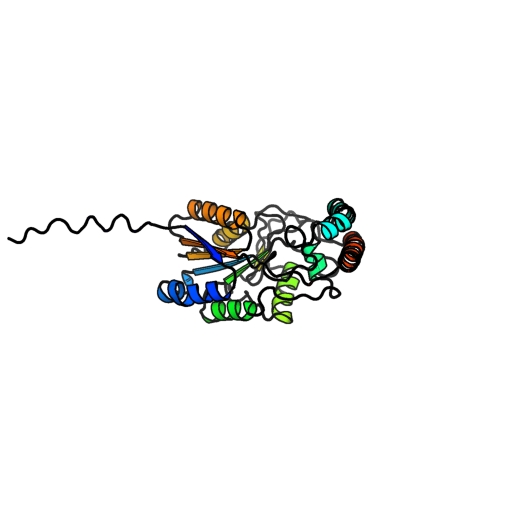A N 1
ATOM 1466 C CA . THR A 1 179 ? 11.077 -13.093 -1.162 1.00 95.44 179 THR A CA 1
ATOM 1467 C C . THR A 1 179 ? 9.580 -13.359 -1.148 1.00 95.44 179 THR A C 1
ATOM 1469 O O . THR A 1 179 ? 9.002 -13.655 -2.190 1.00 95.44 179 THR A O 1
ATOM 1472 N N . TYR A 1 180 ? 8.965 -13.282 0.028 1.00 96.44 180 TYR A N 1
ATOM 1473 C CA . TYR A 1 180 ? 7.538 -13.536 0.226 1.00 96.44 180 TYR A CA 1
ATOM 1474 C C . TYR A 1 180 ? 6.823 -12.273 0.701 1.00 96.44 180 TYR A C 1
ATOM 1476 O O . TYR A 1 180 ? 7.478 -11.368 1.229 1.00 96.44 180 TYR A O 1
ATOM 1484 N N . PRO A 1 181 ? 5.491 -12.215 0.584 1.00 97.69 181 PRO A N 1
ATOM 1485 C CA . PRO A 1 181 ? 4.710 -11.189 1.254 1.00 97.69 181 PRO A CA 1
ATOM 1486 C C . PRO A 1 181 ? 4.960 -11.218 2.765 1.00 97.69 181 PRO A C 1
ATOM 1488 O O . PRO A 1 181 ? 5.190 -12.281 3.358 1.00 97.69 181 PRO A O 1
ATOM 1491 N N . VAL A 1 182 ? 4.923 -10.045 3.393 1.00 97.50 182 VAL A N 1
ATOM 1492 C CA . VAL A 1 182 ? 5.215 -9.895 4.822 1.00 97.50 182 VAL A CA 1
ATOM 1493 C C . VAL A 1 182 ? 4.212 -8.960 5.475 1.00 97.50 182 VAL A C 1
ATOM 1495 O O . VAL A 1 182 ? 3.969 -7.860 4.985 1.00 97.50 182 VAL A O 1
ATOM 1498 N N . PHE A 1 183 ? 3.693 -9.372 6.627 1.00 97.62 183 PHE A N 1
ATOM 1499 C CA . PHE A 1 183 ? 3.115 -8.462 7.606 1.00 97.62 183 PHE A CA 1
ATOM 1500 C C . PHE A 1 183 ? 4.206 -8.078 8.602 1.00 97.62 183 PHE A C 1
ATOM 1502 O O . PHE A 1 183 ? 4.811 -8.960 9.207 1.00 97.62 183 PHE A O 1
ATOM 1509 N N . TYR A 1 184 ? 4.479 -6.789 8.779 1.00 97.31 184 TYR A N 1
ATOM 1510 C CA . TYR A 1 184 ? 5.442 -6.296 9.761 1.00 97.31 184 TYR A CA 1
ATOM 1511 C C . TYR A 1 184 ? 4.895 -5.047 10.446 1.00 97.31 184 TYR A C 1
ATOM 1513 O O . TYR A 1 184 ? 4.597 -4.058 9.780 1.00 97.31 184 TYR A O 1
ATOM 1521 N N . LYS A 1 185 ? 4.760 -5.092 11.778 1.00 96.25 185 LYS A N 1
ATOM 1522 C CA . LYS A 1 185 ? 4.310 -3.968 12.618 1.00 96.25 185 LYS A CA 1
ATOM 1523 C C . LYS A 1 185 ? 3.047 -3.268 12.083 1.00 96.25 185 LYS A C 1
ATOM 1525 O O . LYS A 1 185 ? 2.997 -2.044 12.006 1.00 96.25 185 LYS A O 1
ATOM 1530 N N . GLY A 1 186 ? 2.034 -4.041 11.692 1.00 97.75 186 GLY A N 1
ATOM 1531 C CA . GLY A 1 186 ? 0.778 -3.484 11.179 1.00 97.75 186 GLY A CA 1
ATOM 1532 C C . GLY A 1 186 ? 0.777 -3.141 9.688 1.00 97.75 186 GLY A C 1
ATOM 1533 O O . GLY A 1 186 ? -0.239 -2.665 9.197 1.00 97.75 186 GLY A O 1
ATOM 1534 N N . ILE A 1 187 ? 1.867 -3.382 8.953 1.00 98.38 187 ILE A N 1
ATOM 1535 C CA . ILE A 1 187 ? 1.957 -3.108 7.514 1.00 98.38 187 ILE A CA 1
ATOM 1536 C C . ILE A 1 187 ? 2.080 -4.418 6.738 1.00 98.38 187 ILE A C 1
ATOM 1538 O O . ILE A 1 187 ? 3.031 -5.177 6.921 1.00 98.38 187 ILE A O 1
ATOM 1542 N N . LEU A 1 188 ? 1.136 -4.655 5.833 1.00 98.25 188 LEU A N 1
ATOM 1543 C CA . LEU A 1 188 ? 1.106 -5.767 4.896 1.00 98.25 188 LEU A CA 1
ATOM 1544 C C . LEU A 1 188 ? 1.747 -5.348 3.567 1.00 98.25 188 LEU A C 1
ATOM 1546 O O . LEU A 1 188 ? 1.210 -4.522 2.834 1.00 98.25 188 LEU A O 1
ATOM 1550 N N . THR A 1 189 ? 2.910 -5.907 3.261 1.00 98.19 189 THR A N 1
ATOM 1551 C CA . THR A 1 189 ? 3.615 -5.696 1.990 1.00 98.19 189 THR A CA 1
ATOM 1552 C C . THR A 1 189 ? 3.339 -6.887 1.082 1.00 98.19 189 THR A C 1
ATOM 1554 O O . THR A 1 189 ? 3.701 -8.016 1.430 1.00 98.19 189 THR A O 1
ATOM 1557 N N . SER A 1 190 ? 2.665 -6.646 -0.044 1.00 97.44 190 SER A N 1
ATOM 1558 C CA . SER A 1 190 ? 2.051 -7.704 -0.852 1.00 97.44 190 SER A CA 1
ATOM 1559 C C . SER A 1 190 ? 3.040 -8.513 -1.686 1.00 97.44 190 SER A C 1
ATOM 1561 O O . SER A 1 190 ? 2.763 -9.667 -1.990 1.00 97.44 190 SER A O 1
ATOM 1563 N N . ASN A 1 191 ? 4.197 -7.939 -2.034 1.00 96.69 191 ASN A N 1
ATOM 1564 C CA . ASN A 1 191 ? 5.268 -8.603 -2.773 1.00 96.69 191 ASN A CA 1
ATOM 1565 C C . ASN A 1 191 ? 4.777 -9.369 -4.021 1.00 96.69 191 ASN A C 1
ATOM 1567 O O . ASN A 1 191 ? 5.068 -10.554 -4.180 1.00 96.69 191 ASN A O 1
ATOM 1571 N N . ASN A 1 192 ? 4.062 -8.667 -4.906 1.00 95.50 192 ASN A N 1
ATOM 1572 C CA . ASN A 1 192 ? 3.486 -9.177 -6.161 1.00 95.50 192 ASN A CA 1
ATOM 1573 C C . ASN A 1 192 ? 2.261 -10.104 -6.022 1.00 95.50 192 ASN A C 1
ATOM 1575 O O . ASN A 1 192 ? 1.820 -10.680 -7.014 1.00 95.50 192 ASN A O 1
ATOM 1579 N N . ILE A 1 193 ? 1.692 -10.236 -4.824 1.00 97.19 193 ILE A N 1
ATOM 1580 C CA . ILE A 1 193 ? 0.368 -10.838 -4.625 1.00 97.19 193 ILE A CA 1
ATOM 1581 C C . ILE A 1 193 ? -0.688 -9.732 -4.645 1.00 97.19 193 ILE A C 1
ATOM 1583 O O . ILE A 1 193 ? -0.422 -8.598 -4.249 1.00 97.19 193 ILE A O 1
ATOM 1587 N N . SER A 1 194 ? -1.905 -10.036 -5.097 1.00 96.62 194 SER A N 1
ATOM 1588 C CA . SER A 1 194 ? -2.974 -9.035 -5.084 1.00 96.62 194 SER A CA 1
ATOM 1589 C C . SER A 1 194 ? -3.291 -8.582 -3.649 1.00 96.62 194 SER A C 1
ATOM 1591 O O . SER A 1 194 ? -3.380 -9.396 -2.729 1.00 96.62 194 SER A O 1
ATOM 1593 N N . LYS A 1 195 ? -3.501 -7.275 -3.434 1.00 97.31 195 LYS A N 1
ATOM 1594 C CA . LYS A 1 195 ? -3.833 -6.726 -2.101 1.00 97.31 195 LYS A CA 1
ATOM 1595 C C . LYS A 1 195 ? -5.071 -7.370 -1.489 1.00 97.31 195 LYS A C 1
ATOM 1597 O O . LYS A 1 195 ? -5.111 -7.569 -0.277 1.00 97.31 195 LYS A O 1
ATOM 1602 N N . ALA A 1 196 ? -6.056 -7.701 -2.322 1.00 97.00 196 ALA A N 1
ATOM 1603 C CA . ALA A 1 196 ? -7.282 -8.329 -1.861 1.00 97.00 196 ALA A CA 1
ATOM 1604 C C . ALA A 1 196 ? -7.022 -9.723 -1.269 1.00 97.00 196 ALA A C 1
ATOM 1606 O O . ALA A 1 196 ? -7.340 -9.987 -0.110 1.00 97.00 196 ALA A O 1
ATOM 1607 N N . GLU A 1 197 ? -6.317 -10.566 -2.026 1.00 96.12 197 GLU A N 1
ATOM 1608 C CA . GLU A 1 197 ? -5.892 -11.888 -1.565 1.00 96.12 197 GLU A CA 1
ATOM 1609 C C . GLU A 1 197 ? -5.000 -11.801 -0.323 1.00 96.12 197 GLU A C 1
ATOM 1611 O O . GLU A 1 197 ? -5.149 -12.594 0.608 1.00 96.12 197 GLU A O 1
ATOM 1616 N N . MET A 1 198 ? -4.099 -10.819 -0.276 1.00 97.44 198 MET A N 1
ATOM 1617 C CA . MET A 1 198 ? -3.233 -10.596 0.877 1.00 97.44 198 MET A CA 1
ATOM 1618 C C . MET A 1 198 ? -4.023 -10.255 2.140 1.00 97.44 198 MET A C 1
ATOM 1620 O O . MET A 1 198 ? -3.753 -10.828 3.196 1.00 97.44 198 MET A O 1
ATOM 1624 N N . MET A 1 199 ? -5.000 -9.350 2.050 1.00 97.88 199 MET A N 1
ATOM 1625 C CA . MET A 1 199 ? -5.852 -8.990 3.185 1.00 97.88 199 MET A CA 1
ATOM 1626 C C . MET A 1 199 ? -6.665 -10.189 3.684 1.00 97.88 199 MET A C 1
ATOM 1628 O O . MET A 1 199 ? -6.739 -10.408 4.894 1.00 97.88 199 MET A O 1
ATOM 1632 N N . LEU A 1 200 ? -7.220 -11.002 2.780 1.00 97.06 200 LEU A N 1
ATOM 1633 C CA . LEU A 1 200 ? -7.947 -12.214 3.160 1.00 97.06 200 LEU A CA 1
ATOM 1634 C C . LEU A 1 200 ? -7.028 -13.250 3.830 1.00 97.06 200 LEU A C 1
ATOM 1636 O O . LEU A 1 200 ? -7.352 -13.765 4.901 1.00 97.06 200 LEU A O 1
ATOM 1640 N N . ASN A 1 201 ? -5.857 -13.521 3.246 1.00 96.50 201 ASN A N 1
ATOM 1641 C CA . ASN A 1 201 ? -4.870 -14.433 3.831 1.00 96.50 201 ASN A CA 1
ATOM 1642 C C . ASN A 1 201 ? -4.392 -13.956 5.202 1.00 96.50 201 ASN A C 1
ATOM 1644 O O . ASN A 1 201 ? -4.194 -14.774 6.098 1.00 96.50 201 ASN A O 1
ATOM 1648 N N . PHE A 1 202 ? -4.235 -12.644 5.391 1.00 97.38 202 PHE A N 1
ATOM 1649 C CA . PHE A 1 202 ? -3.924 -12.072 6.693 1.00 97.38 202 PHE A CA 1
ATOM 1650 C C . PHE A 1 202 ? -5.008 -12.415 7.723 1.00 97.38 202 PHE A C 1
ATOM 1652 O O . PHE A 1 202 ? -4.670 -12.999 8.751 1.00 97.38 202 PHE A O 1
ATOM 1659 N N . LEU A 1 203 ? -6.289 -12.134 7.438 1.00 96.62 203 LEU A N 1
ATOM 1660 C CA . LEU A 1 203 ? -7.406 -12.440 8.348 1.00 96.62 203 LEU A CA 1
ATOM 1661 C C . LEU A 1 203 ? -7.428 -13.915 8.767 1.00 96.62 203 LEU A C 1
ATOM 1663 O O . LEU A 1 203 ? -7.556 -14.220 9.954 1.00 96.62 203 LEU A O 1
ATOM 1667 N N . ILE A 1 204 ? -7.259 -14.818 7.796 1.00 95.25 204 ILE A N 1
ATOM 1668 C CA . ILE A 1 204 ? -7.212 -16.267 8.027 1.00 95.25 204 ILE A CA 1
ATOM 1669 C C . ILE A 1 204 ? -6.019 -16.626 8.919 1.00 95.25 204 ILE A C 1
ATOM 1671 O O . ILE A 1 204 ? -6.175 -17.336 9.911 1.00 95.25 204 ILE A O 1
ATOM 1675 N N . GLN A 1 205 ? -4.830 -16.116 8.593 1.00 95.31 205 GLN A N 1
ATOM 1676 C CA . GLN A 1 205 ? -3.586 -16.442 9.288 1.00 95.31 205 GLN A CA 1
ATOM 1677 C C . GLN A 1 205 ? -3.560 -15.935 10.737 1.00 95.31 205 GLN A C 1
ATOM 1679 O O . GLN A 1 205 ? -2.982 -16.603 11.595 1.00 95.31 205 GLN A O 1
ATOM 1684 N N . VAL A 1 206 ? -4.164 -14.774 11.023 1.00 95.44 206 VAL A N 1
ATOM 1685 C CA . VAL A 1 206 ? -4.272 -14.248 12.397 1.00 95.44 206 VAL A CA 1
ATOM 1686 C C . VAL A 1 206 ? -5.510 -14.747 13.146 1.00 95.44 206 VAL A C 1
ATOM 1688 O O . VAL A 1 206 ? -5.626 -14.505 14.345 1.00 95.44 206 VAL A O 1
ATOM 1691 N N . GLY A 1 207 ? -6.433 -15.441 12.470 1.00 93.88 207 GLY A N 1
ATOM 1692 C CA . GLY A 1 207 ? -7.690 -15.901 13.064 1.00 93.88 207 GLY A CA 1
ATOM 1693 C C . GLY A 1 207 ? -8.600 -14.755 13.518 1.00 93.88 207 GLY A C 1
ATOM 1694 O O . GLY A 1 207 ? -9.339 -14.904 14.490 1.00 93.88 207 GLY A O 1
ATOM 1695 N N . PHE A 1 208 ? -8.523 -13.601 12.852 1.00 94.75 208 PHE A N 1
ATOM 1696 C CA . PHE A 1 208 ? -9.276 -12.403 13.216 1.00 94.75 208 PHE A CA 1
ATOM 1697 C C . PHE A 1 208 ? -10.519 -12.259 12.329 1.00 94.75 208 PHE A C 1
ATOM 1699 O O . PHE A 1 208 ? -10.436 -12.365 11.107 1.00 94.75 208 PHE A O 1
ATOM 1706 N N . MET A 1 209 ? -11.676 -12.012 12.946 1.00 94.94 209 MET A N 1
ATOM 1707 C CA . MET A 1 209 ? -12.975 -11.933 12.272 1.00 94.94 209 MET A CA 1
ATOM 1708 C C . MET A 1 209 ? -13.737 -10.694 12.769 1.00 94.94 209 MET A C 1
ATOM 1710 O O . MET A 1 209 ? -14.472 -10.796 13.755 1.00 94.94 209 MET A O 1
ATOM 1714 N N . PRO A 1 210 ? -13.551 -9.516 12.145 1.00 96.19 210 PRO A N 1
ATOM 1715 C CA . PRO A 1 210 ? -14.281 -8.319 12.545 1.00 96.19 210 PRO A CA 1
ATOM 1716 C C . PRO A 1 210 ? -15.765 -8.442 12.191 1.00 96.19 210 PRO A C 1
ATOM 1718 O O . PRO A 1 210 ? -16.132 -9.138 11.245 1.00 96.19 210 PRO A O 1
ATOM 1721 N N . LYS A 1 211 ? -16.626 -7.705 12.896 1.00 96.00 211 LYS A N 1
ATOM 1722 C CA . LYS A 1 211 ? -18.012 -7.480 12.461 1.00 96.00 211 LYS A CA 1
ATOM 1723 C C . LYS A 1 211 ? -18.096 -6.430 11.362 1.00 96.00 211 LYS A C 1
ATOM 1725 O O . LYS A 1 211 ? -19.014 -6.509 10.556 1.00 96.00 211 LYS A O 1
ATOM 1730 N N . ALA A 1 212 ? -17.168 -5.471 11.323 1.00 96.44 212 ALA A N 1
ATOM 1731 C CA . ALA A 1 212 ? -17.044 -4.527 10.219 1.00 96.44 212 ALA A CA 1
ATOM 1732 C C . ALA A 1 212 ? -15.595 -4.412 9.726 1.00 96.44 212 ALA A C 1
ATOM 1734 O O . ALA A 1 212 ? -14.672 -4.145 10.499 1.00 96.44 212 ALA A O 1
ATOM 1735 N N . PHE A 1 213 ? -15.410 -4.612 8.424 1.00 97.75 213 PHE A N 1
ATOM 1736 C CA . PHE A 1 213 ? -14.140 -4.493 7.721 1.00 97.75 213 PHE A CA 1
ATOM 1737 C C . PHE A 1 213 ? -14.172 -3.243 6.844 1.00 97.75 213 PHE A C 1
ATOM 1739 O O . PHE A 1 213 ? -14.951 -3.161 5.894 1.00 97.75 213 PHE A O 1
ATOM 1746 N N . ILE A 1 214 ? -13.332 -2.269 7.180 1.00 98.19 214 ILE A N 1
ATOM 1747 C CA . ILE A 1 214 ? -13.358 -0.924 6.609 1.00 98.19 214 ILE A CA 1
ATOM 1748 C C . ILE A 1 214 ? -12.078 -0.711 5.801 1.00 98.19 214 ILE A C 1
ATOM 1750 O O . ILE A 1 214 ? -10.987 -0.768 6.366 1.00 98.19 214 ILE A O 1
ATOM 1754 N N . ILE A 1 215 ? -12.185 -0.440 4.499 1.00 98.12 215 ILE A N 1
ATOM 1755 C CA . ILE A 1 215 ? -11.033 -0.140 3.632 1.00 98.12 215 ILE A CA 1
ATOM 1756 C C . ILE A 1 215 ? -11.059 1.318 3.204 1.00 98.12 215 ILE A C 1
ATOM 1758 O O . ILE A 1 215 ? -12.086 1.816 2.761 1.00 98.12 215 ILE A O 1
ATOM 1762 N N . ILE A 1 216 ? -9.903 1.972 3.249 1.00 97.75 216 ILE A N 1
ATOM 1763 C CA . ILE A 1 216 ? -9.676 3.282 2.638 1.00 97.75 216 ILE A CA 1
ATOM 1764 C C . ILE A 1 216 ? -8.751 3.085 1.440 1.00 97.75 216 ILE A C 1
ATOM 1766 O O . ILE A 1 216 ? -7.607 2.654 1.606 1.00 97.75 216 ILE A O 1
ATOM 1770 N N . SER A 1 217 ? -9.249 3.355 0.231 1.00 96.44 217 SER A N 1
ATOM 1771 C CA . SER A 1 217 ? -8.481 3.187 -1.005 1.00 96.44 217 SER A CA 1
ATOM 1772 C C . SER A 1 217 ? -8.987 4.096 -2.116 1.00 96.44 217 SER A C 1
ATOM 1774 O O . SER A 1 217 ? -10.185 4.313 -2.248 1.00 96.44 217 SER A O 1
ATOM 1776 N N . ASN A 1 218 ? -8.086 4.566 -2.973 1.00 93.31 218 ASN A N 1
ATOM 1777 C CA . ASN A 1 218 ? -8.449 5.235 -4.222 1.00 93.31 218 ASN A CA 1
ATOM 1778 C C . ASN A 1 218 ? -8.799 4.254 -5.362 1.00 93.31 218 ASN A C 1
ATOM 1780 O O . ASN A 1 218 ? -9.183 4.681 -6.445 1.00 93.31 218 ASN A O 1
ATOM 1784 N N . ASN A 1 219 ? -8.650 2.943 -5.148 1.00 94.75 219 ASN A N 1
ATOM 1785 C CA . ASN A 1 219 ? -8.845 1.932 -6.178 1.00 94.75 219 ASN A CA 1
ATOM 1786 C C . ASN A 1 219 ? -10.206 1.243 -6.012 1.00 94.75 219 ASN A C 1
ATOM 1788 O O . ASN A 1 219 ? -10.372 0.334 -5.197 1.00 94.75 219 ASN A O 1
ATOM 1792 N N . ILE A 1 220 ? -11.179 1.654 -6.827 1.00 95.56 220 ILE A N 1
ATOM 1793 C CA . ILE A 1 220 ? -12.538 1.099 -6.801 1.00 95.56 220 ILE A CA 1
ATOM 1794 C C . ILE A 1 220 ? -12.593 -0.408 -7.096 1.00 95.56 220 ILE A C 1
ATOM 1796 O O . ILE A 1 220 ? -13.401 -1.124 -6.506 1.00 95.56 220 ILE A O 1
ATOM 1800 N N . GLU A 1 221 ? -11.723 -0.920 -7.966 1.00 96.56 221 GLU A N 1
ATOM 1801 C CA . GLU A 1 221 ? -11.702 -2.344 -8.317 1.00 96.56 221 GLU A CA 1
ATOM 1802 C C . GLU A 1 221 ? -11.150 -3.198 -7.170 1.00 96.56 221 GLU A C 1
ATOM 1804 O O . GLU A 1 221 ? -11.639 -4.300 -6.922 1.00 96.56 221 GLU A O 1
ATOM 1809 N N . LEU A 1 222 ? -10.202 -2.663 -6.394 1.00 97.38 222 LEU A N 1
ATOM 1810 C CA . LEU A 1 222 ? -9.761 -3.290 -5.149 1.00 97.38 222 LEU A CA 1
ATOM 1811 C C . LEU A 1 222 ? -10.900 -3.369 -4.126 1.00 97.38 222 LEU A C 1
ATOM 1813 O O . LEU A 1 222 ? -11.072 -4.416 -3.502 1.00 97.38 222 LEU A O 1
ATOM 1817 N N . LEU A 1 223 ? -11.684 -2.297 -3.966 1.00 98.12 223 LEU A N 1
ATOM 1818 C CA . LEU A 1 223 ? -12.818 -2.278 -3.036 1.00 98.12 223 LEU A CA 1
ATOM 1819 C C . LEU A 1 223 ? -13.865 -3.334 -3.411 1.00 98.12 223 LEU A C 1
ATOM 1821 O O . LEU A 1 223 ? -14.235 -4.143 -2.564 1.00 98.12 223 LEU A O 1
ATOM 1825 N N . LYS A 1 224 ? -14.262 -3.400 -4.687 1.00 97.25 224 LYS A N 1
ATOM 1826 C CA . LYS A 1 224 ? -15.190 -4.429 -5.193 1.00 97.25 224 LYS A CA 1
ATOM 1827 C C . LYS A 1 224 ? -14.634 -5.847 -5.044 1.00 97.25 224 LYS A C 1
ATOM 1829 O O . LYS A 1 224 ? -15.359 -6.768 -4.673 1.00 97.25 224 LYS A O 1
ATOM 1834 N N . SER A 1 225 ? -13.344 -6.037 -5.327 1.00 96.94 225 SER A N 1
ATOM 1835 C CA . SER A 1 225 ? -12.682 -7.335 -5.157 1.00 96.94 225 SER A CA 1
ATOM 1836 C C . SER A 1 225 ? -12.715 -7.785 -3.696 1.00 96.94 225 SER A C 1
ATOM 1838 O O . SER A 1 225 ? -13.022 -8.942 -3.408 1.00 96.94 225 SER A O 1
ATOM 1840 N N . MET A 1 226 ? -12.476 -6.863 -2.761 1.00 96.81 226 MET A N 1
ATOM 1841 C CA . MET A 1 226 ? -12.543 -7.155 -1.331 1.00 96.81 226 MET A CA 1
ATOM 1842 C C . MET A 1 226 ? -13.954 -7.423 -0.831 1.00 96.81 226 MET A C 1
ATOM 1844 O O . MET A 1 226 ? -14.139 -8.374 -0.074 1.00 96.81 226 MET A O 1
ATOM 1848 N N . GLU A 1 227 ? -14.944 -6.656 -1.282 1.00 95.75 227 GLU A N 1
ATOM 1849 C CA . GLU A 1 227 ? -16.356 -6.938 -1.020 1.00 95.75 227 GLU A CA 1
ATOM 1850 C C . GLU A 1 227 ? -16.706 -8.382 -1.408 1.00 95.75 227 GLU A C 1
ATOM 1852 O O . GLU A 1 227 ? -17.243 -9.148 -0.604 1.00 95.75 227 GLU A O 1
ATOM 1857 N N . PHE A 1 228 ? -16.356 -8.779 -2.634 1.00 94.12 228 PHE A N 1
ATOM 1858 C CA . PHE A 1 228 ? -16.637 -10.114 -3.152 1.00 94.12 228 PHE A CA 1
ATOM 1859 C C . PHE A 1 228 ? -15.939 -11.220 -2.341 1.00 94.12 228 PHE A C 1
ATOM 1861 O O . PHE A 1 228 ? -16.561 -12.228 -1.982 1.00 94.12 228 PHE A O 1
ATOM 1868 N N . GLN A 1 229 ? -14.656 -11.032 -2.021 1.00 94.69 229 GLN A N 1
ATOM 1869 C CA . GLN A 1 229 ? -13.876 -12.004 -1.252 1.00 94.69 229 GLN A CA 1
ATOM 1870 C C . GLN A 1 229 ? -14.382 -12.148 0.187 1.00 94.69 229 GLN A C 1
ATOM 1872 O O . GLN A 1 229 ? -14.518 -13.270 0.674 1.00 94.69 229 GLN A O 1
ATOM 1877 N N . LEU A 1 230 ? -14.725 -11.043 0.854 1.00 94.19 230 LEU A N 1
ATOM 1878 C CA . LEU A 1 230 ? -15.257 -11.070 2.218 1.00 94.19 230 LEU A CA 1
ATOM 1879 C C . LEU A 1 230 ? -16.640 -11.713 2.278 1.00 94.19 230 LEU A C 1
ATOM 1881 O O . LEU A 1 230 ? -16.868 -12.552 3.146 1.00 94.19 230 LEU A O 1
ATOM 1885 N N . ASN A 1 231 ? -17.522 -11.405 1.323 1.00 90.69 231 ASN A N 1
ATOM 1886 C CA . ASN A 1 231 ? -18.834 -12.047 1.221 1.00 90.69 231 ASN A CA 1
ATOM 1887 C C . ASN A 1 231 ? -18.725 -13.570 1.034 1.00 90.69 231 ASN A C 1
ATOM 1889 O O . ASN A 1 231 ? -19.549 -14.314 1.567 1.00 90.69 231 ASN A O 1
ATOM 1893 N N . SER A 1 232 ? -17.701 -14.032 0.309 1.00 90.81 232 SER A N 1
ATOM 1894 C CA . SER A 1 232 ? -17.420 -15.462 0.119 1.00 90.81 232 SER A CA 1
ATOM 1895 C C . SER A 1 232 ? -16.810 -16.113 1.365 1.00 90.81 232 SER A C 1
ATOM 1897 O O . SER A 1 232 ? -17.069 -17.281 1.645 1.00 90.81 232 SER A O 1
ATOM 1899 N N . TYR A 1 233 ? -16.001 -15.363 2.115 1.00 90.25 233 TYR A N 1
ATOM 1900 C CA . TYR A 1 233 ? -15.334 -15.833 3.326 1.00 90.25 233 TYR A CA 1
ATOM 1901 C C . TYR A 1 233 ? -16.281 -15.928 4.529 1.00 90.25 233 TYR A C 1
ATOM 1903 O O . TYR A 1 233 ? -16.253 -16.912 5.268 1.00 90.25 233 TYR A O 1
ATOM 1911 N N . SER A 1 234 ? -17.119 -14.914 4.746 1.00 90.38 234 SER A N 1
ATOM 1912 C CA . SER A 1 234 ? -18.040 -14.865 5.879 1.00 90.38 234 SER A CA 1
ATOM 1913 C C . SER A 1 234 ? -19.216 -13.937 5.607 1.00 90.38 234 SER A C 1
ATOM 1915 O O . SER A 1 234 ? -19.065 -12.738 5.388 1.00 90.38 234 SER A O 1
ATOM 1917 N N . SER A 1 235 ? -20.427 -14.473 5.749 1.00 86.56 235 SER A N 1
ATOM 1918 C CA . SER A 1 235 ? -21.668 -13.715 5.580 1.00 86.56 235 SER A CA 1
ATOM 1919 C C . SER A 1 235 ? -21.975 -12.735 6.721 1.00 86.56 235 SER A C 1
ATOM 1921 O O . SER A 1 235 ? -23.030 -12.095 6.677 1.00 86.56 235 SER A O 1
ATOM 1923 N N . ASN A 1 236 ? -21.126 -12.688 7.753 1.00 90.62 236 ASN A N 1
ATOM 1924 C CA . ASN A 1 236 ? -21.340 -11.947 9.000 1.00 90.62 236 ASN A CA 1
ATOM 1925 C C . ASN A 1 236 ? -20.451 -10.700 9.127 1.00 90.62 236 ASN A C 1
ATOM 1927 O O . ASN A 1 236 ? -20.525 -10.015 10.144 1.00 90.62 236 ASN A O 1
ATOM 1931 N N . ILE A 1 237 ? -19.613 -10.423 8.126 1.00 94.38 237 ILE A N 1
ATOM 1932 C CA . ILE A 1 237 ? -18.774 -9.226 8.080 1.00 94.38 237 ILE A CA 1
ATOM 1933 C C . ILE A 1 237 ? -19.517 -8.157 7.275 1.00 94.38 237 ILE A C 1
ATOM 1935 O O . ILE A 1 237 ? -19.880 -8.394 6.126 1.00 94.38 237 ILE A O 1
ATOM 1939 N N . LEU A 1 238 ? -19.728 -6.984 7.868 1.00 94.94 238 LEU A N 1
ATOM 1940 C CA . LEU A 1 238 ? -20.101 -5.771 7.146 1.00 94.94 238 LEU A CA 1
ATOM 1941 C C . LEU A 1 238 ? -18.860 -5.212 6.444 1.00 94.94 238 LEU A C 1
ATOM 1943 O O . LEU A 1 238 ? -17.862 -4.912 7.096 1.00 94.94 238 LEU A O 1
ATOM 1947 N N . PHE A 1 239 ? -18.915 -5.048 5.131 1.00 97.12 239 PHE A N 1
ATOM 1948 C CA . PHE A 1 239 ? -17.869 -4.395 4.358 1.00 97.12 239 PHE A CA 1
ATOM 1949 C C . PHE A 1 239 ? -18.190 -2.913 4.145 1.00 97.12 239 PHE A C 1
ATOM 1951 O O . PHE A 1 239 ? -19.274 -2.580 3.676 1.00 97.12 239 PHE A O 1
ATOM 1958 N N . ILE A 1 240 ? -17.235 -2.029 4.433 1.00 97.19 240 ILE A N 1
ATOM 1959 C CA . ILE A 1 240 ? -17.320 -0.607 4.083 1.00 97.19 240 ILE A CA 1
ATOM 1960 C C . ILE A 1 240 ? -16.070 -0.224 3.297 1.00 97.19 240 ILE A C 1
ATOM 1962 O O . ILE A 1 240 ? -14.952 -0.289 3.808 1.00 97.19 240 ILE A O 1
ATOM 1966 N N . GLY A 1 241 ? -16.248 0.196 2.051 1.00 97.94 241 GLY A N 1
ATOM 1967 C CA . GLY A 1 241 ? -15.177 0.729 1.221 1.00 97.94 241 GLY A CA 1
ATOM 1968 C C . GLY A 1 241 ? -15.277 2.242 1.095 1.00 97.94 241 GLY A C 1
ATOM 1969 O O . GLY A 1 241 ? -16.189 2.741 0.452 1.00 97.94 241 GLY A O 1
ATOM 1970 N N . TYR A 1 242 ? -14.315 2.991 1.619 1.00 97.75 242 TYR A N 1
ATOM 1971 C CA . TYR A 1 242 ? -14.151 4.395 1.259 1.00 97.75 242 TYR A CA 1
ATOM 1972 C C . TYR A 1 242 ? -13.351 4.501 -0.028 1.00 97.75 242 TYR A C 1
ATOM 1974 O O . TYR A 1 242 ? -12.132 4.301 -0.028 1.00 97.75 242 TYR A O 1
ATOM 1982 N N . HIS A 1 243 ? -14.046 4.839 -1.110 1.00 97.00 243 HIS A N 1
ATOM 1983 C CA . HIS A 1 243 ? -13.422 5.210 -2.367 1.00 97.00 243 HIS A CA 1
ATOM 1984 C C . HIS A 1 243 ? -12.892 6.639 -2.254 1.00 97.00 243 HIS A C 1
ATOM 1986 O O . HIS A 1 243 ? -13.631 7.619 -2.360 1.00 97.00 243 HIS A O 1
ATOM 1992 N N . TYR A 1 244 ? -11.600 6.737 -1.967 1.00 92.62 244 TYR A N 1
ATOM 1993 C CA . TYR A 1 244 ? -10.922 7.985 -1.671 1.00 92.62 244 TYR A CA 1
ATOM 1994 C C . TYR A 1 244 ? -10.459 8.680 -2.954 1.00 92.62 244 TYR A C 1
ATOM 1996 O O . TYR A 1 244 ? -9.483 8.277 -3.584 1.00 92.62 244 TYR A O 1
ATOM 2004 N N . ASN A 1 245 ? -11.150 9.754 -3.322 1.00 86.56 245 ASN A N 1
ATOM 2005 C CA . ASN A 1 245 ? -10.924 10.523 -4.538 1.00 86.56 245 ASN A CA 1
ATOM 2006 C C . ASN A 1 245 ? -10.413 11.929 -4.204 1.00 86.56 245 ASN A C 1
ATOM 2008 O O . ASN A 1 245 ? -11.111 12.929 -4.383 1.00 86.56 245 ASN A O 1
ATOM 2012 N N . ASN A 1 246 ? -9.187 12.024 -3.690 1.00 74.56 246 ASN A N 1
ATOM 2013 C CA . ASN A 1 246 ? -8.559 13.327 -3.502 1.00 74.56 246 ASN A CA 1
ATOM 2014 C C . ASN A 1 246 ? -7.859 13.763 -4.794 1.00 74.56 246 ASN A C 1
ATOM 2016 O O . ASN A 1 246 ? -6.718 13.385 -5.079 1.00 74.56 246 ASN A O 1
ATOM 2020 N N . LYS A 1 247 ? -8.567 14.591 -5.564 1.00 68.75 247 LYS A N 1
ATOM 2021 C CA . LYS A 1 247 ? -8.039 15.317 -6.720 1.00 68.75 247 LYS A CA 1
ATOM 2022 C C . LYS A 1 247 ? -7.140 16.458 -6.241 1.00 68.75 247 LYS A C 1
ATOM 2024 O O . LYS A 1 247 ? -7.520 17.623 -6.320 1.00 68.75 247 LYS A O 1
ATOM 2029 N N . ASN A 1 248 ? -5.952 16.140 -5.734 1.00 63.81 248 ASN A N 1
ATOM 2030 C CA . ASN A 1 248 ? -4.958 17.175 -5.479 1.00 63.81 248 ASN A CA 1
ATOM 2031 C C . ASN A 1 248 ? -4.621 17.864 -6.805 1.00 63.81 248 ASN A C 1
ATOM 2033 O O . ASN A 1 248 ? -4.242 17.206 -7.774 1.00 63.81 248 ASN A O 1
ATOM 2037 N N . THR A 1 249 ? -4.754 19.189 -6.849 1.00 59.44 249 THR A N 1
ATOM 2038 C CA . THR A 1 249 ? -4.306 19.977 -7.994 1.00 59.44 249 THR A CA 1
ATOM 2039 C C . THR A 1 249 ? -2.788 19.833 -8.090 1.00 59.44 249 THR A C 1
ATOM 2041 O O . THR A 1 249 ? -2.098 20.146 -7.114 1.00 59.44 249 THR A O 1
ATOM 2044 N N . PRO A 1 250 ? -2.239 19.372 -9.224 1.00 63.22 250 PRO A N 1
ATOM 2045 C CA . PRO A 1 250 ? -0.807 19.429 -9.458 1.00 63.22 250 PRO A CA 1
ATOM 2046 C C . PRO A 1 250 ? -0.270 20.824 -9.165 1.00 63.22 250 PRO A C 1
ATOM 2048 O O . PRO A 1 250 ? -0.901 21.830 -9.505 1.00 63.22 250 PRO A O 1
ATOM 2051 N N . GLU A 1 251 ? 0.934 20.902 -8.604 1.00 67.69 251 GLU A N 1
ATOM 2052 C CA . GLU A 1 251 ? 1.687 22.143 -8.719 1.00 67.69 251 GLU A CA 1
ATOM 2053 C C . GLU A 1 251 ? 1.859 22.455 -10.209 1.00 67.69 251 GLU A C 1
ATOM 2055 O O . GLU A 1 251 ? 2.240 21.576 -10.981 1.00 67.69 251 GLU A O 1
ATOM 2060 N N . ASN A 1 252 ? 1.575 23.694 -10.614 1.00 69.31 252 ASN A N 1
ATOM 2061 C CA . ASN A 1 252 ? 1.739 24.127 -11.998 1.00 69.31 252 ASN A CA 1
ATOM 2062 C C . ASN A 1 252 ? 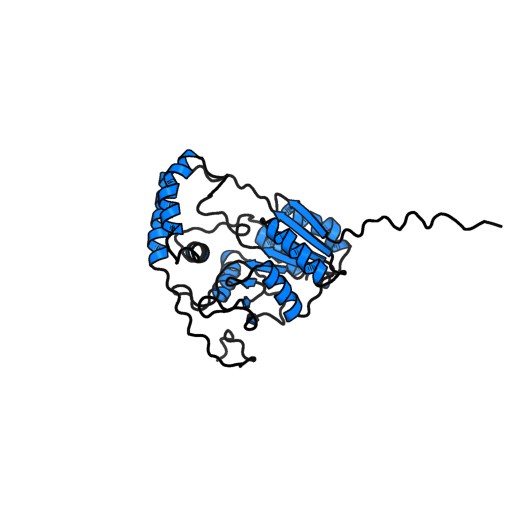3.239 24.142 -12.349 1.00 69.31 252 ASN A C 1
ATOM 2064 O O . ASN A 1 252 ? 3.941 25.127 -12.112 1.00 69.31 252 ASN A O 1
ATOM 2068 N N . LYS A 1 253 ? 3.749 22.999 -12.814 1.00 83.56 253 LYS A N 1
ATOM 2069 C CA . LYS A 1 253 ? 5.118 22.802 -13.290 1.00 83.56 253 LYS A CA 1
ATOM 2070 C C . LYS A 1 253 ? 5.094 22.590 -14.796 1.00 83.56 253 LYS A C 1
ATOM 2072 O O . LYS A 1 253 ? 4.156 22.014 -15.339 1.00 83.56 253 LYS A O 1
ATOM 2077 N N . ASP A 1 254 ? 6.156 23.024 -15.460 1.00 88.38 254 ASP A N 1
ATOM 2078 C CA . ASP A 1 254 ? 6.305 22.861 -16.901 1.00 88.38 254 ASP A CA 1
ATOM 2079 C C . ASP A 1 254 ? 6.882 21.485 -17.287 1.00 88.38 254 ASP A C 1
ATOM 2081 O O . ASP A 1 254 ? 7.326 20.680 -16.459 1.00 88.38 254 ASP A O 1
ATOM 2085 N N . ALA A 1 255 ? 6.906 21.214 -18.592 1.00 89.75 255 ALA A N 1
ATOM 2086 C CA . ALA A 1 255 ? 7.476 19.984 -19.130 1.00 89.75 255 ALA A CA 1
ATOM 2087 C C . ALA A 1 255 ? 8.979 19.826 -18.830 1.00 89.75 255 ALA A C 1
ATOM 2089 O O . ALA A 1 255 ? 9.459 18.694 -18.726 1.00 89.75 255 ALA A O 1
ATOM 2090 N N . ALA A 1 256 ? 9.729 20.922 -18.672 1.00 92.38 256 ALA A N 1
ATOM 2091 C CA . ALA A 1 256 ? 11.165 20.878 -18.399 1.00 92.38 256 ALA A CA 1
ATOM 2092 C C . ALA A 1 256 ? 11.452 20.340 -16.988 1.00 92.38 256 ALA A C 1
ATOM 2094 O O . ALA A 1 256 ? 12.338 19.496 -16.814 1.00 92.38 256 ALA A O 1
ATOM 2095 N N . TYR A 1 257 ? 10.662 20.760 -15.998 1.00 91.81 257 TYR A N 1
ATOM 2096 C CA . TYR A 1 257 ? 10.721 20.247 -14.633 1.00 91.81 257 TYR A CA 1
ATOM 2097 C C . TYR A 1 257 ? 10.508 18.727 -14.589 1.00 91.81 257 TYR A C 1
ATOM 2099 O O . TYR A 1 257 ? 11.362 17.993 -14.082 1.00 91.81 257 TYR A O 1
ATOM 2107 N N . TYR A 1 258 ? 9.416 18.234 -15.182 1.00 91.50 258 TYR A N 1
ATOM 2108 C CA . TYR A 1 258 ? 9.121 16.798 -15.191 1.00 91.50 258 TYR A CA 1
ATOM 2109 C C . TYR A 1 258 ? 10.128 15.995 -16.019 1.00 91.50 258 TYR A C 1
ATOM 2111 O O . TYR A 1 258 ? 10.528 14.905 -15.611 1.00 91.50 258 TYR A O 1
ATOM 2119 N N . THR A 1 259 ? 10.613 16.548 -17.134 1.00 93.75 259 THR A N 1
ATOM 2120 C CA . THR A 1 259 ? 11.674 15.931 -17.948 1.00 93.75 259 THR A CA 1
ATOM 2121 C C . THR A 1 259 ? 12.940 15.692 -17.126 1.00 93.75 259 THR A C 1
ATOM 2123 O O . THR A 1 259 ? 13.553 14.627 -17.228 1.00 93.75 259 THR A O 1
ATOM 2126 N N . LYS A 1 260 ? 13.331 16.653 -16.278 1.00 94.50 260 LYS A N 1
ATOM 2127 C CA . LYS A 1 260 ? 14.493 16.508 -15.391 1.00 94.50 260 LYS A CA 1
ATOM 2128 C C . LYS A 1 260 ? 14.306 15.353 -14.404 1.00 94.50 260 LYS A C 1
ATOM 2130 O O . LYS A 1 260 ? 15.206 14.526 -14.280 1.00 94.50 260 LYS A O 1
ATOM 2135 N N . ILE A 1 261 ? 13.148 15.279 -13.747 1.00 93.31 261 ILE A N 1
ATOM 2136 C CA . ILE A 1 261 ? 12.825 14.207 -12.791 1.00 93.31 261 ILE A CA 1
ATOM 2137 C C . ILE A 1 261 ? 12.828 12.843 -13.484 1.00 93.31 261 ILE A C 1
ATOM 2139 O O . ILE A 1 261 ? 13.460 11.906 -13.007 1.00 93.31 261 ILE A O 1
ATOM 2143 N N . ILE A 1 262 ? 12.162 12.727 -14.633 1.00 93.94 262 ILE A N 1
ATOM 2144 C CA . ILE A 1 262 ? 12.045 11.456 -15.354 1.00 93.94 262 ILE A CA 1
ATOM 2145 C C . ILE A 1 262 ? 13.416 10.967 -15.841 1.00 93.94 262 ILE A C 1
ATOM 2147 O O . ILE A 1 262 ? 13.719 9.782 -15.715 1.00 93.94 262 ILE A O 1
ATOM 2151 N N . ASN A 1 263 ? 14.280 11.854 -16.343 1.00 95.25 263 ASN A N 1
ATOM 2152 C CA . ASN A 1 263 ? 15.642 11.477 -16.736 1.00 95.25 263 ASN A CA 1
ATOM 2153 C C . ASN A 1 263 ? 16.496 11.017 -15.544 1.00 95.25 263 ASN A C 1
ATOM 2155 O O . ASN A 1 263 ? 17.262 10.056 -15.668 1.00 95.25 263 ASN A O 1
ATOM 2159 N N . ASP A 1 264 ? 16.352 11.668 -14.388 1.00 95.62 264 ASP A N 1
ATOM 2160 C CA . ASP A 1 264 ? 17.009 11.242 -13.152 1.00 95.62 264 ASP A CA 1
ATOM 2161 C C . ASP A 1 264 ? 16.516 9.851 -12.707 1.00 95.62 264 ASP A C 1
ATOM 2163 O O . ASP A 1 264 ? 17.323 8.947 -12.472 1.00 95.62 264 ASP A O 1
ATOM 2167 N N . LEU A 1 265 ? 15.197 9.617 -12.725 1.00 95.19 265 LEU A N 1
ATOM 2168 C CA . LEU A 1 265 ? 14.602 8.304 -12.460 1.00 95.19 265 LEU A CA 1
ATOM 2169 C C . LEU A 1 265 ? 15.122 7.229 -13.423 1.00 95.19 265 LEU A C 1
ATOM 2171 O O . LEU A 1 265 ? 15.552 6.175 -12.963 1.00 95.19 265 LEU A O 1
ATOM 2175 N N . ILE A 1 266 ? 15.168 7.487 -14.735 1.00 95.12 266 ILE A N 1
ATOM 2176 C CA . ILE A 1 266 ? 15.717 6.543 -15.729 1.00 95.12 266 ILE A CA 1
ATOM 2177 C C . ILE A 1 266 ? 17.159 6.146 -15.370 1.00 95.12 266 ILE A C 1
ATOM 2179 O O . ILE A 1 266 ? 17.508 4.961 -15.382 1.00 95.12 266 ILE A O 1
ATOM 2183 N N . SER A 1 267 ? 18.002 7.121 -15.019 1.00 95.75 267 SER A N 1
ATOM 2184 C CA . SER A 1 267 ? 19.395 6.884 -14.614 1.00 95.75 267 SER A CA 1
ATOM 2185 C C . SER A 1 267 ? 19.492 6.013 -13.359 1.00 95.75 267 SER A C 1
ATOM 2187 O O . SER A 1 267 ? 20.335 5.114 -13.275 1.00 95.75 267 SER A O 1
ATOM 2189 N N . GLN A 1 268 ? 18.616 6.247 -12.386 1.00 96.44 268 GLN A N 1
ATOM 2190 C CA . GLN A 1 268 ? 18.602 5.522 -11.121 1.00 96.44 268 GLN A CA 1
ATOM 2191 C C . GLN A 1 268 ? 18.008 4.115 -11.230 1.00 96.44 268 GLN A C 1
ATOM 2193 O O . GLN A 1 268 ? 18.566 3.189 -10.641 1.00 96.44 268 GLN A O 1
ATOM 2198 N N . ILE A 1 269 ? 16.949 3.918 -12.022 1.00 96.62 269 ILE A N 1
ATOM 2199 C CA . ILE A 1 269 ? 16.322 2.606 -12.257 1.00 96.62 269 ILE A CA 1
ATOM 2200 C C . ILE A 1 269 ? 17.365 1.596 -12.748 1.00 96.62 269 ILE A C 1
ATOM 2202 O O . ILE A 1 269 ? 17.451 0.475 -12.243 1.00 96.62 269 ILE A O 1
ATOM 2206 N N . ASN A 1 270 ? 18.241 2.012 -13.666 1.00 94.25 270 ASN A N 1
ATOM 2207 C CA . ASN A 1 270 ? 19.319 1.162 -14.178 1.00 94.25 270 ASN A CA 1
ATOM 2208 C C . ASN A 1 270 ? 20.279 0.673 -13.078 1.00 94.25 270 ASN A C 1
ATOM 2210 O O . ASN A 1 270 ? 20.801 -0.446 -13.153 1.00 94.25 270 ASN A O 1
ATOM 2214 N N . LYS A 1 271 ? 20.463 1.476 -12.025 1.00 96.38 271 LYS A N 1
ATOM 2215 C CA . LYS A 1 271 ? 21.377 1.218 -10.905 1.00 96.38 271 LYS A CA 1
ATOM 2216 C C . LYS A 1 271 ? 20.745 0.411 -9.768 1.00 96.38 271 LYS A C 1
ATOM 2218 O O . LYS A 1 271 ? 21.482 0.023 -8.864 1.00 96.38 271 LYS A O 1
ATOM 2223 N N . ILE A 1 272 ? 19.436 0.132 -9.810 1.00 97.25 272 ILE A N 1
ATOM 2224 C CA . ILE A 1 272 ? 18.747 -0.643 -8.766 1.00 97.25 272 ILE A CA 1
ATOM 2225 C C . ILE A 1 272 ? 19.413 -2.012 -8.590 1.00 97.25 272 ILE A C 1
ATOM 2227 O O . ILE A 1 272 ? 19.675 -2.725 -9.571 1.00 97.25 272 ILE A O 1
ATOM 2231 N N . LYS A 1 273 ? 19.646 -2.382 -7.326 1.00 96.25 273 LYS A N 1
ATOM 2232 C CA . LYS A 1 273 ? 20.167 -3.686 -6.900 1.00 96.25 273 LYS A CA 1
ATOM 2233 C C . LYS A 1 273 ? 19.151 -4.403 -6.010 1.00 96.25 273 LYS A C 1
ATOM 2235 O O . LYS A 1 273 ? 18.594 -3.807 -5.091 1.00 96.25 273 LYS A O 1
ATOM 2240 N N . ARG A 1 274 ? 18.950 -5.693 -6.280 1.00 94.75 274 ARG A N 1
ATOM 2241 C CA . ARG A 1 274 ? 18.137 -6.627 -5.491 1.00 94.75 274 ARG A CA 1
ATOM 2242 C C . ARG A 1 274 ? 18.992 -7.867 -5.239 1.00 94.75 274 ARG A C 1
ATOM 2244 O O . ARG A 1 274 ? 19.198 -8.659 -6.151 1.00 94.75 274 ARG A O 1
ATOM 2251 N N . ASN A 1 275 ? 19.511 -8.009 -4.025 1.00 93.00 275 ASN A N 1
ATOM 2252 C CA . ASN A 1 275 ? 20.423 -9.087 -3.633 1.00 93.00 275 ASN A CA 1
ATOM 2253 C C . ASN A 1 275 ? 19.769 -10.001 -2.590 1.00 93.00 275 ASN A C 1
ATOM 2255 O O . ASN A 1 275 ? 20.332 -10.261 -1.526 1.00 93.00 275 ASN A O 1
ATOM 2259 N N . ASN A 1 276 ? 18.551 -10.460 -2.875 1.00 91.62 276 ASN A N 1
ATOM 2260 C CA . ASN A 1 276 ? 17.873 -11.421 -2.013 1.00 91.62 276 ASN A CA 1
ATOM 2261 C C . ASN A 1 276 ? 18.554 -12.790 -2.133 1.00 91.62 276 ASN A C 1
ATOM 2263 O O . ASN A 1 276 ? 18.732 -13.270 -3.259 1.00 91.62 276 ASN A O 1
ATOM 2267 N N . PRO A 1 277 ? 18.930 -13.433 -1.012 1.00 86.50 277 PRO A N 1
ATOM 2268 C CA . PRO A 1 277 ? 19.474 -14.780 -1.068 1.00 86.50 277 PRO A CA 1
ATOM 2269 C C . PRO A 1 277 ? 18.436 -15.733 -1.682 1.00 86.50 277 PRO A C 1
ATOM 2271 O O . PRO A 1 277 ? 17.237 -15.527 -1.482 1.00 86.50 277 PRO A O 1
ATOM 2274 N N . PRO A 1 278 ? 18.865 -16.790 -2.395 1.00 86.25 278 PRO A N 1
ATOM 2275 C CA . PRO A 1 278 ? 17.952 -17.826 -2.855 1.00 86.25 278 PRO A CA 1
ATOM 2276 C C . PRO A 1 278 ? 17.131 -18.383 -1.692 1.00 86.25 278 PRO A C 1
ATOM 2278 O O . PRO A 1 278 ? 17.653 -18.592 -0.590 1.00 86.25 278 PRO A O 1
ATOM 2281 N N . LEU A 1 279 ? 15.850 -18.643 -1.944 1.00 82.81 279 LEU A N 1
ATOM 2282 C CA . LEU A 1 279 ? 14.979 -19.267 -0.958 1.00 82.81 279 LEU A CA 1
ATOM 2283 C C . LEU A 1 279 ? 15.537 -20.646 -0.601 1.00 82.81 279 LEU A C 1
ATOM 2285 O O . LEU A 1 279 ? 15.703 -21.507 -1.464 1.00 82.81 279 LEU A O 1
ATOM 2289 N N . LYS A 1 280 ? 15.840 -20.870 0.680 1.00 73.62 280 LYS A N 1
ATOM 2290 C CA . LYS A 1 280 ? 16.179 -22.214 1.155 1.00 73.62 280 LYS A CA 1
ATOM 2291 C C . LYS A 1 280 ? 14.906 -23.056 1.108 1.00 73.62 280 LYS A C 1
ATOM 2293 O O . LYS A 1 280 ? 13.887 -22.638 1.647 1.00 73.62 280 LYS A O 1
ATOM 2298 N N . THR A 1 281 ? 14.975 -24.265 0.559 1.00 55.00 281 THR A N 1
ATOM 2299 C CA . THR A 1 281 ? 13.859 -25.232 0.488 1.00 55.00 281 THR A CA 1
ATOM 23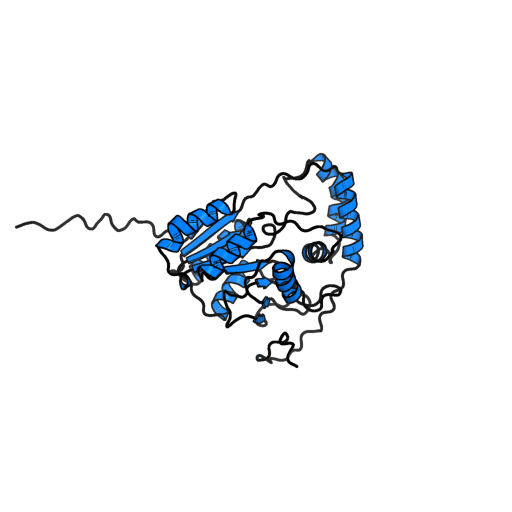00 C C . THR A 1 281 ? 13.415 -25.783 1.851 1.00 55.00 281 THR A C 1
ATOM 2302 O O . THR A 1 281 ? 12.708 -26.787 1.926 1.00 55.00 281 THR A O 1
ATOM 2305 N N . ASN A 1 282 ? 13.823 -25.168 2.958 1.00 47.84 282 ASN A N 1
ATOM 2306 C CA . ASN A 1 282 ? 13.611 -25.732 4.277 1.00 47.84 282 ASN A CA 1
ATOM 2307 C C . ASN A 1 282 ? 12.292 -25.241 4.866 1.00 47.84 282 ASN A C 1
ATOM 2309 O O . ASN A 1 282 ? 12.123 -24.055 5.143 1.00 47.84 282 ASN A O 1
ATOM 2313 N N . LYS A 1 283 ? 11.402 -26.207 5.126 1.00 44.88 283 LYS A N 1
ATOM 2314 C CA . LYS A 1 283 ? 10.179 -26.122 5.940 1.00 44.88 283 LYS A CA 1
ATOM 2315 C C . LYS A 1 283 ? 10.465 -25.770 7.415 1.00 44.88 283 LYS A C 1
ATOM 2317 O O . LYS A 1 283 ? 9.912 -26.391 8.314 1.00 44.88 283 LYS A O 1
ATOM 2322 N N . ILE A 1 284 ? 11.345 -24.812 7.690 1.00 46.03 284 ILE A N 1
ATOM 2323 C CA . ILE A 1 284 ? 11.569 -24.314 9.047 1.00 46.03 284 ILE A CA 1
ATOM 2324 C C . ILE A 1 284 ? 10.628 -23.124 9.226 1.00 46.03 284 ILE A C 1
ATOM 2326 O O . ILE A 1 284 ? 10.973 -21.979 8.940 1.00 46.03 284 ILE A O 1
ATOM 2330 N N . LYS A 1 285 ? 9.403 -23.430 9.663 1.00 47.97 285 LYS A N 1
ATOM 2331 C CA . LYS A 1 285 ? 8.650 -22.508 10.516 1.00 47.97 285 LYS A CA 1
ATOM 2332 C C . LYS A 1 285 ? 9.440 -22.385 11.833 1.00 47.97 285 LYS A C 1
ATOM 2334 O O . LYS A 1 285 ? 10.157 -23.317 12.176 1.00 47.97 285 LYS A O 1
ATOM 2339 N N . ASP A 1 286 ? 9.350 -21.249 12.519 1.00 47.94 286 ASP A N 1
ATOM 2340 C CA . ASP A 1 286 ? 9.633 -21.094 13.968 1.00 47.94 286 ASP A CA 1
ATOM 2341 C C . ASP A 1 286 ? 10.744 -20.128 14.406 1.00 47.94 286 ASP A C 1
ATOM 2343 O O . ASP A 1 286 ? 11.018 -20.050 15.601 1.00 47.94 286 ASP A O 1
ATOM 2347 N N . LYS A 1 287 ? 11.326 -19.285 13.538 1.00 53.81 287 LYS A N 1
ATOM 2348 C CA . LYS A 1 287 ? 12.069 -18.105 14.038 1.00 53.81 287 LYS A CA 1
ATOM 2349 C C . LYS A 1 287 ? 11.772 -16.839 13.251 1.00 53.81 287 LYS A C 1
ATOM 2351 O O . LYS A 1 287 ? 11.867 -16.831 12.027 1.00 53.81 287 LYS A O 1
ATOM 2356 N N . ASN A 1 288 ? 11.466 -15.763 13.979 1.00 56.12 288 ASN A N 1
ATOM 2357 C CA . ASN A 1 288 ? 11.437 -14.407 13.447 1.00 56.12 288 ASN A CA 1
ATOM 2358 C C . ASN A 1 288 ? 12.859 -14.041 12.976 1.00 56.12 288 ASN A C 1
ATOM 2360 O O . ASN A 1 288 ? 13.749 -13.883 13.811 1.00 56.12 288 ASN A O 1
ATOM 2364 N N . PRO A 1 289 ? 13.123 -13.888 11.666 1.00 63.69 289 PRO A N 1
ATOM 2365 C CA . PRO A 1 289 ? 14.445 -13.527 11.174 1.00 63.69 289 PRO A CA 1
ATOM 2366 C C . PRO A 1 289 ? 14.783 -12.049 11.448 1.00 63.69 289 PRO A C 1
ATOM 2368 O O . PRO A 1 289 ? 15.794 -11.559 10.936 1.00 63.69 289 PRO A O 1
ATOM 2371 N N . TYR A 1 290 ? 13.923 -11.305 12.155 1.00 64.38 290 TYR A N 1
ATOM 2372 C CA . TYR A 1 290 ? 14.065 -9.874 12.441 1.00 64.38 290 TYR A CA 1
ATOM 2373 C C . TYR A 1 290 ? 14.391 -9.544 13.894 1.00 64.38 290 TYR A C 1
ATOM 2375 O O . TYR A 1 290 ? 14.732 -8.391 14.165 1.00 64.38 290 TYR A O 1
ATOM 2383 N N . ASP A 1 291 ? 14.337 -10.508 14.813 1.00 57.12 291 ASP A N 1
ATOM 2384 C CA . ASP A 1 291 ? 14.794 -10.267 16.179 1.00 57.12 291 ASP A CA 1
ATOM 2385 C C . ASP A 1 291 ? 16.315 -10.072 16.165 1.00 57.12 291 ASP A C 1
ATOM 2387 O O . ASP A 1 291 ? 17.075 -11.004 15.917 1.00 57.12 291 ASP A O 1
ATOM 2391 N N . LYS A 1 292 ? 16.770 -8.837 16.421 1.00 53.81 292 LYS A N 1
ATOM 2392 C CA . LYS A 1 292 ? 18.200 -8.494 16.559 1.00 53.81 292 LYS A CA 1
ATOM 2393 C C . LYS A 1 292 ? 18.828 -9.009 17.860 1.00 53.81 292 LYS A C 1
ATOM 2395 O O . LYS A 1 292 ? 20.003 -8.757 18.097 1.00 53.81 292 LYS A O 1
ATOM 2400 N N . ASN A 1 293 ? 18.075 -9.722 18.695 1.00 36.56 293 ASN A N 1
ATOM 2401 C CA . ASN A 1 293 ? 18.614 -10.391 19.873 1.00 36.56 293 ASN A CA 1
ATOM 2402 C C . ASN A 1 293 ? 19.183 -11.769 19.503 1.00 36.56 293 ASN A C 1
ATOM 2404 O O . ASN A 1 293 ? 18.707 -12.755 20.055 1.00 36.56 293 ASN A O 1
ATOM 2408 N N . GLN A 1 294 ? 20.154 -11.823 18.578 1.00 35.44 294 GLN A N 1
ATOM 2409 C CA . GLN A 1 294 ? 21.258 -12.803 18.512 1.00 35.44 294 GLN A CA 1
ATOM 2410 C C . GLN A 1 294 ? 22.425 -12.210 17.719 1.00 35.44 294 GLN A C 1
ATOM 2412 O O . GLN A 1 294 ? 22.207 -11.833 16.545 1.00 35.44 294 GLN A O 1
#

pLDDT: mean 88.66, std 14.89, range [35.44, 98.62]

InterPro domains:
  IPR022565 Protein of unknown function DUF2608 [PF11019] (25-263)